Protein AF-A0A8J9X0W8-F1 (afdb_monomer_lite)

Organism: Phaeodactylum tricornutum (NCBI:txid2850)

pLDDT: mean 80.09, std 20.8, range [38.62, 98.56]

Secondary structure (DSSP, 8-state):
-PPPPGGGS------------------------SS----------PPPSS--------GGGS-HHHHHHHS--HHHHHHHHHHHHHHHHHHHTTPPPPTT-TT---TT-TTTSHHHHHHHHHHHHHHHHHHHHHHHHHHHTT---HHHHHHHHHHHHHHHHHHHHHHHHHHHHHHHHHHHHH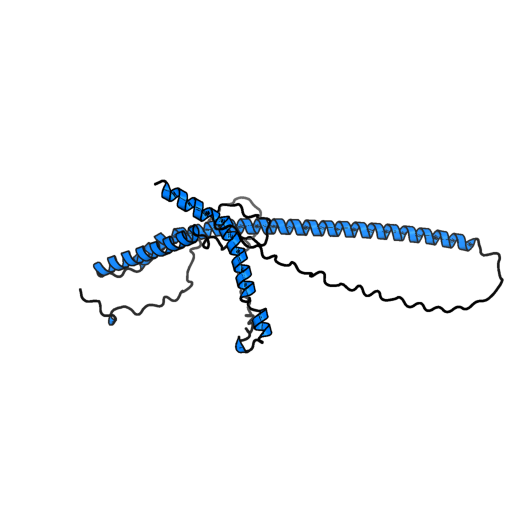HHHHHHHHHHHHHHHHHHHHHHHHHHHHHHHHHHHHHHHHHH--SS--------------------------------------THHHHHHHHHHHTT-

Foldseek 3Di:
DDDDPPVPDDDPPPPDPPVPPPPPPPDDPDDDDDDDDPPPPPPDDDDDPDDDDDDDDDPVRDDPVRVPVVDDDPVSVVVLVVQVVVLLVCVQVVHDDPPPDPSHDCPPCQCVHPVNVVVVVCLVVQLVVQLVVVVVVCVVVVHDDVVVSVVSSCVSCVVVVVVVVVVVVVVVVVVVVVVVVVVVVVVVVVVVVVVVVVVVVVVVVVVVVVVVVVVVVVVVVVVPPPDDDDDDDDDDDDDDDDPDDPPPPPPDPPPDPPPPPPPPPDDPPVVVVVVVVVVVD

Sequence (281 aa):
MPPRSLSLRSSPSVMGWSDDYSLSSASFDVNAKNNKVRLPLTKSVKFSECNETFEVTHLDDMTNKEVADTWYDAKEYSAIKAGYQYTIFLMEAGEKIPQDDPDNTTRGLEYRTQEGAWARYENKRDAYNAVLDEQDRQWKVDKDDEQRIRKIYLDHSTKCADAAVVRGVKDEREAIRLHAEERARLQAAVKRAAERRAKKLAEKKKLKKLLSESKSIADETKSVTSKKSKVSSETKMKSTVMPEKKEKKLKSALSSSSLGDRKMKGTTSLRKKLERAEAQQ

Structure (mmCIF, N/CA/C/O backbone):
data_AF-A0A8J9X0W8-F1
#
_entry.id   AF-A0A8J9X0W8-F1
#
loop_
_atom_site.group_PDB
_atom_site.id
_atom_site.type_symbol
_atom_site.label_atom_id
_atom_site.label_alt_id
_atom_site.label_comp_id
_atom_site.label_asym_id
_atom_site.label_entity_id
_atom_site.label_seq_id
_atom_site.pdbx_PDB_ins_code
_atom_site.Cartn_x
_atom_site.Cartn_y
_atom_site.Cartn_z
_atom_site.occupancy
_atom_site.B_iso_or_equiv
_atom_site.auth_seq_id
_atom_site.auth_comp_id
_atom_site.auth_asym_id
_atom_site.auth_atom_id
_atom_site.pdbx_PDB_model_num
ATOM 1 N N . MET A 1 1 ? 25.073 -2.836 -44.025 1.00 50.44 1 MET A N 1
ATOM 2 C CA . MET A 1 1 ? 26.209 -3.392 -43.257 1.00 50.44 1 MET A CA 1
ATOM 3 C C . MET A 1 1 ? 25.826 -4.784 -42.782 1.00 50.44 1 MET A C 1
ATOM 5 O O . MET A 1 1 ? 24.663 -4.949 -42.423 1.00 50.44 1 MET A O 1
ATOM 9 N N . PRO A 1 2 ? 26.726 -5.778 -42.830 1.00 56.53 2 PRO A N 1
ATOM 10 C CA . PRO A 1 2 ? 26.420 -7.119 -42.344 1.00 56.53 2 PRO A CA 1
ATOM 11 C C . PRO A 1 2 ? 26.183 -7.105 -40.821 1.00 56.53 2 PRO A C 1
ATOM 13 O O . PRO A 1 2 ? 26.840 -6.334 -40.117 1.00 56.53 2 PRO A O 1
ATOM 16 N N . PRO A 1 3 ? 25.247 -7.917 -40.300 1.00 61.88 3 PRO A N 1
ATOM 17 C CA . PRO A 1 3 ? 25.039 -8.052 -38.862 1.00 61.88 3 PRO A CA 1
ATOM 18 C C . PRO A 1 3 ? 26.317 -8.581 -38.200 1.00 61.88 3 PRO A C 1
ATOM 20 O O . PRO A 1 3 ? 26.935 -9.522 -38.700 1.00 61.88 3 PRO A O 1
ATOM 23 N N . ARG A 1 4 ? 26.722 -7.974 -37.075 1.00 60.59 4 ARG A N 1
ATOM 24 C CA . ARG A 1 4 ? 27.822 -8.490 -36.244 1.00 60.59 4 ARG A CA 1
ATOM 25 C C . ARG A 1 4 ? 27.538 -9.946 -35.883 1.00 60.59 4 ARG A C 1
ATOM 27 O O . ARG A 1 4 ? 26.419 -10.262 -35.477 1.00 60.59 4 ARG A O 1
ATOM 34 N N . SER A 1 5 ? 28.533 -10.821 -36.031 1.00 70.62 5 SER A N 1
ATOM 35 C CA . SER A 1 5 ? 28.365 -12.228 -35.681 1.00 70.62 5 SER A CA 1
ATOM 36 C C . SER A 1 5 ? 28.022 -12.344 -34.195 1.00 70.62 5 SER A C 1
ATOM 38 O O . SER A 1 5 ? 28.656 -11.726 -33.338 1.00 70.62 5 SER A O 1
ATOM 40 N N . LEU A 1 6 ? 27.003 -13.149 -33.881 1.00 61.25 6 LEU A N 1
ATOM 41 C CA . LEU A 1 6 ? 26.564 -13.397 -32.502 1.00 61.25 6 LEU A CA 1
ATOM 42 C C . LEU A 1 6 ? 27.682 -13.986 -31.624 1.00 61.25 6 LEU A C 1
ATOM 44 O O . LEU A 1 6 ? 27.602 -13.901 -30.407 1.00 61.25 6 LEU A O 1
ATOM 48 N N . SER A 1 7 ? 28.741 -14.524 -32.236 1.00 74.25 7 SER A N 1
ATOM 49 C CA . SER A 1 7 ? 29.928 -15.057 -31.564 1.00 74.25 7 SER A CA 1
ATOM 50 C C . SER A 1 7 ? 30.841 -14.000 -30.932 1.00 74.25 7 SER A C 1
ATOM 52 O O . SER A 1 7 ? 31.704 -14.366 -30.143 1.00 74.25 7 SER A O 1
ATOM 54 N N . LEU A 1 8 ? 30.692 -12.717 -31.289 1.00 62.03 8 LEU A N 1
ATOM 55 C CA . LEU A 1 8 ? 31.489 -11.612 -30.734 1.00 62.03 8 LEU A CA 1
ATOM 56 C C . LEU A 1 8 ? 30.734 -10.791 -29.684 1.00 62.03 8 LEU A C 1
ATOM 58 O O . LEU A 1 8 ? 31.314 -9.888 -29.086 1.00 62.03 8 LEU A O 1
ATOM 62 N N . ARG A 1 9 ? 29.450 -11.084 -29.447 1.00 58.97 9 ARG A N 1
ATOM 63 C CA . ARG A 1 9 ? 28.735 -10.490 -28.318 1.00 58.97 9 ARG A CA 1
ATOM 64 C C . ARG A 1 9 ? 29.215 -11.187 -27.051 1.00 58.97 9 ARG A C 1
ATOM 66 O O . ARG A 1 9 ? 29.139 -12.410 -26.958 1.00 58.97 9 ARG A O 1
ATOM 73 N N . SER A 1 10 ? 29.712 -10.406 -26.097 1.00 61.03 10 SER A N 1
ATOM 74 C CA . SER A 1 10 ? 29.926 -10.859 -24.726 1.00 61.03 10 SER A CA 1
ATOM 75 C C . SER A 1 10 ? 28.675 -11.604 -24.259 1.00 61.03 10 SER A C 1
ATOM 77 O O . SER A 1 10 ? 27.552 -11.143 -24.491 1.00 61.03 10 SER A O 1
ATOM 79 N N . SER A 1 11 ? 28.863 -12.791 -23.667 1.00 60.75 11 SER A N 1
ATOM 80 C CA . SER A 1 11 ? 27.764 -13.575 -23.098 1.00 60.75 11 SER A CA 1
ATOM 81 C C . SER A 1 11 ? 26.879 -12.645 -22.272 1.00 60.75 11 SER A C 1
ATOM 83 O O . SER A 1 11 ? 27.445 -11.833 -21.535 1.00 60.75 11 SER A O 1
ATOM 85 N N . PRO A 1 12 ? 25.537 -12.721 -22.389 1.00 49.94 12 PRO A N 1
ATOM 86 C CA . PRO A 1 12 ? 24.648 -11.892 -21.593 1.00 49.94 12 PRO A CA 1
ATOM 87 C C . PRO A 1 12 ? 25.009 -12.116 -20.131 1.00 49.94 12 PRO A C 1
ATOM 89 O O . PRO A 1 12 ? 24.736 -13.172 -19.561 1.00 49.94 12 PRO A O 1
ATOM 92 N N . SER A 1 13 ? 25.711 -11.136 -19.567 1.00 49.28 13 SER A N 1
ATOM 93 C CA . SER A 1 13 ? 26.043 -11.109 -18.161 1.00 49.28 13 SER A CA 1
ATOM 94 C C . SER A 1 13 ? 24.700 -10.982 -17.473 1.00 49.28 13 SER A C 1
ATOM 96 O O . SER A 1 13 ? 24.064 -9.926 -17.512 1.00 49.28 13 SER A O 1
ATOM 98 N N . VAL A 1 14 ? 24.208 -12.097 -16.935 1.00 45.53 14 VAL A N 1
ATOM 99 C CA . VAL A 1 14 ? 23.158 -12.070 -15.931 1.00 45.53 14 VAL A CA 1
ATOM 100 C C . VAL A 1 14 ? 23.806 -11.308 -14.794 1.00 45.53 14 VAL A C 1
ATOM 102 O O . VAL A 1 14 ? 24.559 -11.891 -14.018 1.00 45.53 14 VAL A O 1
ATOM 105 N N . MET A 1 15 ? 23.626 -9.984 -14.783 1.00 39.34 15 MET A N 1
ATOM 106 C CA . MET A 1 15 ? 24.039 -9.163 -13.664 1.00 39.34 15 MET A CA 1
ATOM 107 C C . MET A 1 15 ? 23.354 -9.780 -12.458 1.00 39.34 15 MET A C 1
ATOM 109 O O . MET A 1 15 ? 22.141 -9.648 -12.285 1.00 39.34 15 MET A O 1
ATOM 113 N N . GLY A 1 16 ? 24.130 -10.529 -11.675 1.00 38.62 16 GLY A N 1
ATOM 114 C CA . GLY A 1 16 ? 23.755 -10.862 -10.324 1.00 38.62 16 GLY A CA 1
ATOM 115 C C . GLY A 1 16 ? 23.406 -9.535 -9.685 1.00 38.62 16 GLY A C 1
ATOM 116 O O . GLY A 1 16 ? 24.198 -8.594 -9.734 1.00 38.62 16 GLY A O 1
ATOM 117 N N . TRP A 1 17 ? 22.182 -9.433 -9.187 1.00 42.59 17 TRP A N 1
ATOM 118 C CA . TRP A 1 17 ? 21.780 -8.344 -8.320 1.00 42.59 17 TRP A CA 1
ATOM 119 C C . TRP A 1 17 ? 22.599 -8.498 -7.037 1.00 42.59 17 TRP A C 1
ATOM 121 O O . TRP A 1 17 ? 22.144 -9.072 -6.057 1.00 42.59 17 TRP A O 1
ATOM 131 N N . SER A 1 18 ? 23.868 -8.103 -7.078 1.00 41.09 18 SER A N 1
ATOM 132 C CA . SER A 1 18 ? 24.662 -7.904 -5.883 1.00 41.09 18 SER A CA 1
ATOM 133 C C . SER A 1 18 ? 24.079 -6.673 -5.208 1.00 41.09 18 SER A C 1
ATOM 135 O O . SER A 1 18 ? 24.182 -5.567 -5.746 1.00 41.09 18 SER A O 1
ATOM 137 N N . ASP A 1 19 ? 23.447 -6.890 -4.056 1.00 40.59 19 ASP A N 1
ATOM 138 C CA . ASP A 1 19 ? 22.878 -5.901 -3.131 1.00 40.59 19 ASP A CA 1
ATOM 139 C C . ASP A 1 19 ? 23.939 -4.965 -2.512 1.00 40.59 19 ASP A C 1
ATOM 141 O O . ASP A 1 19 ? 23.806 -4.478 -1.391 1.00 40.59 19 ASP A O 1
ATOM 145 N N . ASP A 1 20 ? 24.984 -4.626 -3.261 1.00 39.81 20 ASP A N 1
ATOM 146 C CA . ASP A 1 20 ? 26.012 -3.669 -2.868 1.00 39.81 20 ASP A CA 1
ATOM 147 C C . ASP A 1 20 ? 25.563 -2.244 -3.229 1.00 39.81 20 ASP A C 1
ATOM 149 O O . ASP A 1 20 ? 26.318 -1.421 -3.752 1.00 39.81 20 ASP A O 1
ATOM 153 N N . TYR A 1 21 ? 24.307 -1.908 -2.919 1.00 45.28 21 TYR A N 1
ATOM 154 C CA . TYR A 1 21 ? 23.896 -0.516 -2.761 1.00 45.28 21 TYR A CA 1
ATOM 155 C C . TYR A 1 21 ? 24.479 -0.010 -1.437 1.00 45.28 21 TYR A C 1
ATOM 157 O O . TYR A 1 21 ? 23.785 0.180 -0.439 1.00 45.28 21 TYR A O 1
ATOM 165 N N . SER A 1 22 ? 25.794 0.224 -1.438 1.00 46.94 22 SER A N 1
ATOM 166 C CA . SER A 1 22 ? 26.478 1.018 -0.424 1.00 46.94 22 SER A CA 1
ATOM 167 C C . SER A 1 22 ? 25.961 2.454 -0.521 1.00 46.94 22 SER A C 1
ATOM 169 O O . SER A 1 22 ? 26.569 3.322 -1.150 1.00 46.94 22 SER A O 1
ATOM 171 N N . LEU A 1 23 ? 24.799 2.697 0.087 1.00 43.72 23 LEU A N 1
ATOM 172 C CA . LEU A 1 23 ? 24.289 4.020 0.409 1.00 43.72 23 LEU A CA 1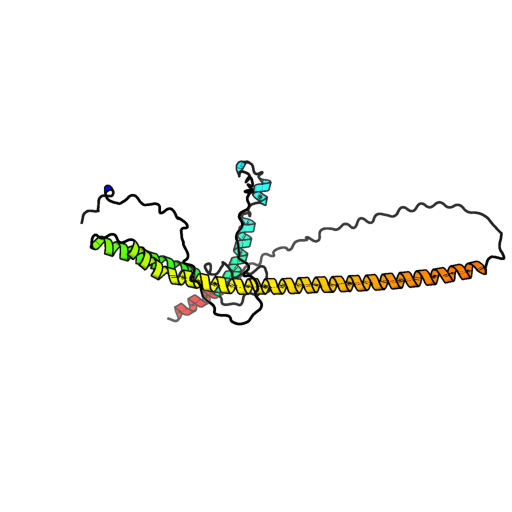
ATOM 173 C C . LEU A 1 23 ? 25.369 4.723 1.228 1.00 43.72 23 LEU A C 1
ATOM 175 O O . LEU A 1 23 ? 25.545 4.462 2.416 1.00 43.72 23 LEU A O 1
ATOM 179 N N . SER A 1 24 ? 26.117 5.595 0.554 1.00 41.94 24 SER A N 1
ATOM 180 C CA . SER A 1 24 ? 26.969 6.595 1.176 1.00 41.94 24 SER A CA 1
ATOM 181 C C . SER A 1 24 ? 26.106 7.361 2.175 1.00 41.94 24 SER A C 1
ATOM 183 O O . SER A 1 24 ? 25.287 8.206 1.814 1.00 41.94 24 SER A O 1
ATOM 185 N N . SER A 1 25 ? 26.231 6.973 3.441 1.00 44.44 25 SER A N 1
ATOM 186 C CA . SER A 1 25 ? 25.605 7.631 4.571 1.00 44.44 25 SER A CA 1
ATOM 187 C C . SER A 1 25 ? 26.239 9.010 4.693 1.00 44.44 25 SER A C 1
ATOM 189 O O . SER A 1 25 ? 27.244 9.176 5.382 1.00 44.44 25 SER A O 1
ATOM 191 N N . ALA A 1 26 ? 25.667 9.992 3.999 1.00 43.72 26 ALA A N 1
ATOM 192 C CA . ALA A 1 26 ? 25.966 11.396 4.212 1.00 43.72 26 ALA A CA 1
ATOM 193 C C . ALA A 1 26 ? 25.661 11.724 5.681 1.00 43.72 26 ALA A C 1
ATOM 195 O O . ALA A 1 26 ? 24.507 11.820 6.102 1.00 43.72 26 ALA A O 1
ATOM 196 N N . SER A 1 27 ? 26.720 11.825 6.478 1.00 40.38 27 SER A N 1
ATOM 197 C CA . SER A 1 27 ? 26.682 12.251 7.867 1.00 40.38 27 SER A CA 1
ATOM 198 C C . SER A 1 27 ? 26.248 13.714 7.916 1.00 40.38 27 SER A C 1
ATOM 200 O O . SER A 1 27 ? 27.036 14.622 7.657 1.00 40.38 27 SER A O 1
ATOM 202 N N . PHE A 1 28 ? 24.974 13.950 8.221 1.00 42.69 28 PHE A N 1
ATOM 203 C CA . PHE A 1 28 ? 24.489 15.276 8.581 1.00 42.69 28 PHE A CA 1
ATOM 204 C C . PHE A 1 28 ? 24.957 15.602 10.003 1.00 42.69 28 PHE A C 1
ATOM 206 O O . PHE A 1 28 ? 24.344 15.178 10.984 1.00 42.69 28 PHE A O 1
ATOM 213 N N . ASP A 1 29 ? 26.041 16.370 10.107 1.00 50.88 29 ASP A N 1
ATOM 214 C CA . ASP A 1 29 ? 26.478 16.989 11.357 1.00 50.88 29 ASP A CA 1
ATOM 215 C C . ASP A 1 29 ? 25.501 18.105 11.752 1.00 50.88 29 ASP A C 1
ATOM 217 O O . ASP A 1 29 ? 25.627 19.268 11.362 1.00 50.88 29 ASP A O 1
ATOM 221 N N . VAL A 1 30 ? 24.482 17.746 12.536 1.00 53.22 30 VAL A N 1
ATOM 222 C CA . VAL A 1 30 ? 23.566 18.716 13.140 1.00 53.22 30 VAL A CA 1
ATOM 223 C C . VAL A 1 30 ? 24.160 19.196 14.462 1.00 53.22 30 VAL A C 1
ATOM 225 O O . VAL A 1 30 ? 24.098 18.533 15.496 1.00 53.22 30 VAL A O 1
ATOM 228 N N . ASN A 1 31 ? 24.741 20.390 14.403 1.00 60.91 31 ASN A N 1
ATOM 229 C CA . ASN A 1 31 ? 25.293 21.146 15.519 1.00 60.91 31 ASN A CA 1
ATOM 230 C C . ASN A 1 31 ? 24.177 21.551 16.509 1.00 60.91 31 ASN A C 1
ATOM 232 O O . ASN A 1 31 ? 23.520 22.576 16.335 1.00 60.91 31 ASN A O 1
ATOM 236 N N . ALA A 1 32 ? 23.940 20.737 17.544 1.00 52.41 32 ALA A N 1
ATOM 237 C CA . ALA A 1 32 ? 22.944 20.994 18.586 1.00 52.41 32 ALA A CA 1
ATOM 238 C C . ALA A 1 32 ? 23.620 21.207 19.949 1.00 52.41 32 ALA A C 1
ATOM 240 O O . ALA A 1 32 ? 23.880 20.270 20.704 1.00 52.41 32 ALA A O 1
ATOM 241 N N . LYS A 1 33 ? 23.889 22.474 20.280 1.00 62.69 33 LYS A N 1
ATOM 242 C CA . LYS A 1 33 ? 24.261 22.889 21.637 1.00 62.69 33 LYS A CA 1
ATOM 243 C C . LYS A 1 33 ? 22.998 22.926 22.506 1.00 62.69 33 LYS A C 1
ATOM 245 O O . LYS A 1 33 ? 22.001 23.527 22.122 1.00 62.69 33 LYS A O 1
ATOM 250 N N . ASN A 1 34 ? 23.091 22.318 23.688 1.00 67.06 34 ASN A N 1
ATOM 251 C CA . ASN A 1 34 ? 22.111 22.298 24.783 1.00 67.06 34 ASN A CA 1
ATOM 252 C C . ASN A 1 34 ? 20.877 21.400 24.602 1.00 67.06 34 ASN A C 1
ATOM 254 O O . ASN A 1 34 ? 19.769 21.881 24.381 1.00 67.06 34 ASN A O 1
ATOM 258 N N . ASN A 1 35 ? 21.025 20.095 24.852 1.00 52.16 35 ASN A N 1
ATOM 259 C CA . ASN A 1 35 ? 19.947 19.320 25.471 1.00 52.16 35 ASN A CA 1
ATOM 260 C C . ASN A 1 35 ? 20.460 18.011 26.080 1.00 52.16 35 ASN A C 1
ATOM 262 O O . ASN A 1 35 ? 21.389 17.406 25.556 1.00 52.16 35 ASN A O 1
ATOM 266 N N . LYS A 1 36 ? 19.852 17.600 27.204 1.00 52.66 36 LYS A N 1
ATOM 267 C CA . LYS A 1 36 ? 20.124 16.356 27.951 1.00 52.66 36 LYS A CA 1
ATOM 268 C C . LYS A 1 36 ? 20.561 15.218 27.025 1.00 52.66 36 LYS A C 1
ATOM 270 O O . LYS A 1 36 ? 19.787 14.830 26.153 1.00 52.66 36 LYS A O 1
ATOM 275 N N . VAL A 1 37 ? 21.760 14.684 27.267 1.00 49.34 37 VAL A N 1
ATOM 276 C CA . VAL A 1 37 ? 22.373 13.565 26.538 1.00 49.34 37 VAL A CA 1
ATOM 277 C C . VAL A 1 37 ? 21.442 12.352 26.595 1.00 49.34 37 VAL A C 1
ATOM 279 O O . VAL A 1 37 ? 21.504 11.527 27.503 1.00 49.34 37 VAL A O 1
ATOM 282 N N . ARG A 1 38 ? 20.522 12.255 25.636 1.00 59.78 38 ARG A N 1
ATOM 283 C CA . ARG A 1 38 ? 19.911 10.984 25.277 1.00 59.78 38 ARG A CA 1
ATOM 284 C C . ARG A 1 38 ? 20.988 10.273 24.485 1.00 59.78 38 ARG A C 1
ATOM 286 O O . ARG A 1 38 ? 21.309 10.716 23.385 1.00 59.78 38 ARG A O 1
ATOM 293 N N . LEU A 1 39 ? 21.584 9.240 25.078 1.00 63.78 39 LEU A N 1
ATOM 294 C CA . LEU A 1 39 ? 22.482 8.355 24.346 1.00 63.78 39 LEU A CA 1
ATOM 295 C C . LEU A 1 39 ? 21.774 7.980 23.036 1.00 63.78 39 LEU A C 1
ATOM 297 O O . LEU A 1 39 ? 20.597 7.599 23.096 1.00 63.78 39 LEU A O 1
ATOM 301 N N . PRO A 1 40 ? 22.416 8.170 21.872 1.00 68.12 40 PRO A N 1
ATOM 302 C CA . PRO A 1 40 ? 21.808 7.811 20.604 1.00 68.12 40 PRO A CA 1
ATOM 303 C C . PRO A 1 40 ? 21.413 6.341 20.706 1.00 68.12 40 PRO A C 1
ATOM 305 O O . PRO A 1 40 ? 22.270 5.487 20.924 1.00 68.12 40 PRO A O 1
ATOM 308 N N . LEU A 1 41 ? 20.110 6.047 20.621 1.00 64.50 41 LEU A N 1
ATOM 309 C CA . LEU A 1 41 ? 19.669 4.669 20.461 1.00 64.50 41 LEU A CA 1
ATOM 310 C C . LEU A 1 41 ? 20.204 4.230 19.104 1.00 64.50 41 LEU A C 1
ATOM 312 O O . LEU A 1 41 ? 19.628 4.556 18.064 1.00 64.50 41 LEU A O 1
ATOM 316 N N . THR A 1 42 ? 21.345 3.549 19.115 1.00 71.25 42 THR A N 1
ATOM 317 C CA . THR A 1 42 ? 21.861 2.869 17.942 1.00 71.25 42 THR A CA 1
ATOM 318 C C . THR A 1 42 ? 20.803 1.844 17.565 1.00 71.25 42 THR A C 1
ATOM 320 O O . THR A 1 42 ? 20.513 0.904 18.305 1.00 71.25 42 THR A O 1
ATOM 323 N N . LYS A 1 43 ? 20.131 2.072 16.435 1.00 75.88 43 LYS A N 1
ATOM 324 C CA . LYS A 1 43 ? 19.224 1.086 15.851 1.00 75.88 43 LYS A CA 1
ATOM 325 C C . LYS A 1 43 ? 20.101 -0.062 15.346 1.00 75.88 43 LYS A C 1
ATOM 327 O O . LYS A 1 43 ? 20.495 -0.065 14.188 1.00 75.88 43 LYS A O 1
ATOM 332 N N . SER A 1 44 ? 20.489 -0.983 16.228 1.00 80.25 44 SER A N 1
ATOM 333 C CA . SER A 1 44 ? 21.202 -2.197 15.833 1.00 80.25 44 SER A CA 1
ATOM 334 C C . SER A 1 44 ? 20.181 -3.251 15.430 1.00 80.25 44 SER A C 1
ATOM 336 O O . SER A 1 44 ? 19.386 -3.687 16.266 1.00 80.25 44 SER A O 1
ATOM 338 N N . VAL A 1 45 ? 20.212 -3.674 14.172 1.00 80.94 45 VAL A N 1
ATOM 339 C CA . VAL A 1 45 ? 19.526 -4.895 13.751 1.00 80.94 45 VAL A CA 1
ATOM 340 C C . VAL A 1 45 ? 20.333 -6.055 14.322 1.00 80.94 45 VAL A C 1
ATOM 342 O O . VAL A 1 45 ? 21.496 -6.235 13.971 1.00 80.94 45 VAL A O 1
ATOM 345 N N . LYS A 1 46 ? 19.748 -6.794 15.264 1.00 85.69 46 LYS A N 1
ATOM 346 C CA . LYS A 1 46 ? 20.311 -8.060 15.731 1.00 85.69 46 LYS A CA 1
ATOM 347 C C . LYS A 1 46 ? 19.614 -9.168 14.967 1.00 85.69 46 LYS A C 1
ATOM 349 O O . LYS A 1 46 ? 18.396 -9.300 15.066 1.00 85.69 46 LYS A O 1
ATOM 354 N N . PHE A 1 47 ? 20.380 -9.927 14.201 1.00 84.94 47 PHE A N 1
ATOM 355 C CA . PHE A 1 47 ? 19.886 -11.173 13.639 1.00 84.94 47 PHE A CA 1
ATOM 356 C C . PHE A 1 47 ? 19.726 -12.183 14.776 1.00 84.94 47 PHE A C 1
ATOM 358 O O . PHE A 1 47 ? 20.529 -12.196 15.713 1.00 84.94 47 PHE A O 1
ATOM 365 N N . SER A 1 48 ? 18.657 -12.975 14.726 1.00 85.94 48 SER A N 1
ATOM 366 C CA . SER A 1 48 ? 18.504 -14.111 15.631 1.00 85.94 48 SER A CA 1
ATOM 367 C C . SER A 1 48 ? 19.663 -15.079 15.396 1.00 85.94 48 SER A C 1
ATOM 369 O O . SER A 1 48 ? 19.997 -15.366 14.250 1.00 85.94 48 SER A O 1
ATOM 371 N N . GLU A 1 49 ? 20.284 -15.569 16.468 1.00 91.44 49 GLU A N 1
ATOM 372 C CA . GLU A 1 49 ? 21.369 -16.559 16.390 1.00 91.44 49 GLU A CA 1
ATOM 373 C C . GLU A 1 49 ? 20.856 -17.919 15.881 1.00 91.44 49 GLU A C 1
ATOM 375 O O . GLU A 1 49 ? 21.599 -18.689 15.277 1.00 91.44 49 GLU A O 1
ATOM 380 N N . CYS A 1 50 ? 19.554 -18.171 16.051 1.00 86.44 50 CYS A N 1
ATOM 381 C CA . CYS A 1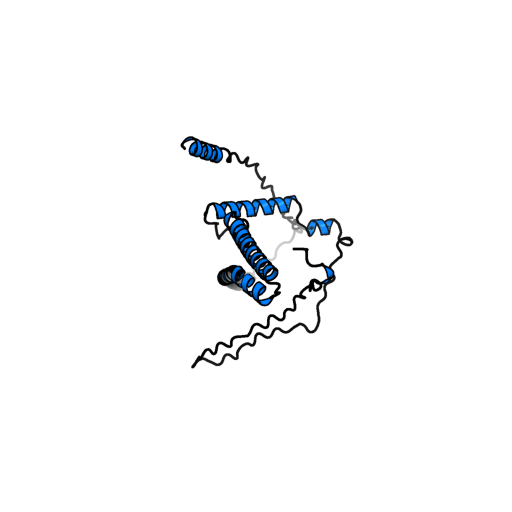 50 ? 18.858 -19.333 15.519 1.00 86.44 50 CYS A CA 1
ATOM 382 C C . CYS A 1 50 ? 17.900 -18.902 14.403 1.00 86.44 50 CYS A C 1
ATOM 384 O O . CYS A 1 50 ? 17.004 -18.081 14.631 1.00 86.44 50 CYS A O 1
ATOM 386 N N . ASN A 1 51 ? 18.056 -19.491 13.218 1.00 86.62 51 ASN A N 1
ATOM 387 C CA . ASN A 1 51 ? 17.069 -19.379 12.149 1.00 86.62 51 ASN A CA 1
ATOM 388 C C . ASN A 1 51 ? 15.861 -20.252 12.504 1.00 86.62 51 ASN A C 1
ATOM 390 O O . ASN A 1 51 ? 15.959 -21.480 12.496 1.00 86.62 51 ASN A O 1
ATOM 394 N N . GLU A 1 52 ? 14.725 -19.627 12.809 1.00 91.56 52 GLU A N 1
ATOM 395 C CA . GLU A 1 52 ? 13.446 -20.335 12.823 1.00 91.56 52 GLU A CA 1
ATOM 396 C C . GLU A 1 52 ? 13.125 -20.735 11.382 1.00 91.56 52 GLU A C 1
ATOM 398 O O . GLU A 1 52 ? 12.935 -19.889 10.507 1.00 91.56 52 GLU A O 1
ATOM 403 N N . THR A 1 53 ? 13.135 -22.038 11.121 1.00 92.19 53 THR A N 1
ATOM 404 C CA . THR A 1 53 ? 12.694 -22.594 9.844 1.00 92.19 53 THR A CA 1
ATOM 405 C C . THR A 1 53 ? 11.284 -23.124 10.035 1.00 92.19 53 THR A C 1
ATOM 407 O O . THR A 1 53 ? 10.992 -23.810 11.014 1.00 92.19 53 THR A O 1
ATOM 410 N N . PHE A 1 54 ? 10.397 -22.762 9.116 1.00 91.88 54 PHE A N 1
ATOM 411 C CA . PHE A 1 54 ? 9.037 -23.276 9.073 1.00 91.88 54 PHE A CA 1
ATOM 412 C C . PHE A 1 54 ? 8.942 -24.183 7.858 1.00 91.88 54 PHE A C 1
ATOM 414 O O . PHE A 1 54 ? 9.287 -23.774 6.748 1.00 91.88 54 PHE A O 1
ATOM 421 N N . GLU A 1 55 ? 8.505 -25.418 8.073 1.00 93.50 55 GLU A N 1
ATOM 422 C CA . GLU A 1 55 ? 8.201 -26.314 6.970 1.00 93.50 55 GLU A CA 1
ATOM 423 C C . GLU A 1 55 ? 6.933 -25.808 6.281 1.00 93.50 55 GLU A C 1
ATOM 425 O O . GLU A 1 55 ? 5.875 -25.678 6.900 1.00 93.50 55 GLU A O 1
ATOM 430 N N . VAL A 1 56 ? 7.061 -25.447 5.007 1.00 92.88 56 VAL A N 1
ATOM 431 C CA . VAL A 1 56 ? 5.921 -25.064 4.177 1.00 92.88 56 VAL A CA 1
ATOM 432 C C . VAL A 1 56 ? 5.361 -26.348 3.586 1.00 92.88 56 VAL A C 1
ATOM 434 O O . VAL A 1 56 ? 6.047 -27.008 2.808 1.00 92.88 56 VAL A O 1
ATOM 437 N N . THR A 1 57 ? 4.133 -26.704 3.967 1.00 94.06 57 THR A N 1
ATOM 438 C CA . THR A 1 57 ? 3.435 -27.880 3.432 1.00 94.06 57 THR A CA 1
ATOM 439 C C . THR A 1 57 ? 3.414 -27.823 1.905 1.00 94.06 57 THR A C 1
ATOM 441 O O . THR A 1 57 ? 3.045 -26.799 1.323 1.00 94.06 57 THR A O 1
ATOM 444 N N . HIS A 1 58 ? 3.833 -28.909 1.254 1.00 96.19 58 HIS A N 1
ATOM 445 C CA . HIS A 1 58 ? 3.796 -29.002 -0.200 1.00 96.19 58 HIS A CA 1
ATOM 446 C C . HIS A 1 58 ? 2.342 -28.977 -0.692 1.00 96.19 58 HIS A C 1
ATOM 448 O O . HIS A 1 58 ? 1.443 -29.471 -0.014 1.00 96.19 58 HIS A O 1
ATOM 454 N N . LEU A 1 59 ? 2.097 -28.423 -1.883 1.00 92.56 59 LEU A N 1
ATOM 455 C CA . LEU A 1 59 ? 0.736 -28.269 -2.412 1.00 92.56 59 LEU A CA 1
ATOM 456 C C . LEU A 1 59 ? 0.008 -29.619 -2.557 1.00 92.56 59 LEU A C 1
ATOM 458 O O . LEU A 1 59 ? -1.190 -29.692 -2.303 1.00 92.56 59 LEU A O 1
ATOM 462 N N . ASP A 1 60 ? 0.742 -30.675 -2.914 1.00 95.94 60 ASP A N 1
ATOM 463 C CA . ASP A 1 60 ? 0.203 -32.036 -3.073 1.00 95.94 60 ASP A CA 1
ATOM 464 C C . ASP A 1 60 ? -0.167 -32.709 -1.737 1.00 95.94 60 ASP A C 1
ATOM 466 O O . ASP A 1 60 ? -0.973 -33.638 -1.725 1.00 95.94 60 ASP A O 1
ATOM 470 N N . ASP A 1 61 ? 0.392 -32.229 -0.621 1.00 97.00 61 ASP A N 1
ATOM 471 C CA . ASP A 1 61 ? 0.113 -32.747 0.724 1.00 97.00 61 ASP A CA 1
ATOM 472 C C . ASP A 1 61 ? -1.066 -32.018 1.391 1.00 97.00 61 ASP A C 1
ATOM 474 O O . ASP A 1 61 ? -1.586 -32.471 2.413 1.00 97.00 61 ASP A O 1
ATOM 478 N N . MET A 1 62 ? -1.510 -30.891 0.822 1.00 97.00 62 MET A N 1
ATOM 479 C CA . MET A 1 62 ? -2.669 -30.155 1.318 1.00 97.00 62 MET A CA 1
ATOM 480 C C . MET A 1 62 ? -3.960 -30.878 0.940 1.00 97.00 62 MET A C 1
ATOM 482 O O . MET A 1 62 ? -4.206 -31.229 -0.215 1.00 97.00 62 MET A O 1
ATOM 486 N N . THR A 1 63 ? -4.858 -31.042 1.907 1.00 97.19 63 THR A N 1
ATOM 487 C CA . THR A 1 63 ? -6.193 -31.558 1.608 1.00 97.19 63 THR A CA 1
ATOM 488 C C . THR A 1 63 ? -6.973 -30.554 0.756 1.00 97.19 63 THR A C 1
ATOM 490 O O . THR A 1 63 ? -6.833 -29.341 0.905 1.00 97.19 63 THR A O 1
ATOM 493 N N . ASN A 1 64 ? -7.890 -31.033 -0.093 1.00 95.00 64 ASN A N 1
ATOM 494 C CA . ASN A 1 64 ? -8.745 -30.154 -0.909 1.00 95.00 64 ASN A CA 1
ATOM 495 C C . ASN A 1 64 ? -9.505 -29.104 -0.079 1.00 95.00 64 ASN A C 1
ATOM 497 O O . ASN A 1 64 ? -9.804 -28.022 -0.578 1.00 95.00 64 ASN A O 1
ATOM 501 N N . LYS A 1 65 ? -9.823 -29.424 1.183 1.00 95.31 65 LYS A N 1
ATOM 502 C CA . LYS A 1 65 ? -10.446 -28.482 2.113 1.00 95.31 65 LYS A CA 1
ATOM 503 C C . LYS A 1 65 ? -9.475 -27.370 2.509 1.00 95.31 65 LYS A C 1
ATOM 505 O O . LYS A 1 65 ? -9.852 -26.211 2.445 1.00 95.31 65 LYS A O 1
ATOM 510 N N . GLU A 1 66 ? -8.240 -27.706 2.869 1.00 95.81 66 GLU A N 1
ATOM 511 C CA . GLU A 1 66 ? -7.213 -26.709 3.193 1.00 95.81 66 GLU A CA 1
ATOM 512 C C . GLU A 1 66 ? -6.884 -25.838 1.986 1.00 95.81 66 GLU A C 1
ATOM 514 O O . GLU A 1 66 ? -6.766 -24.629 2.138 1.00 95.81 66 GLU A O 1
ATOM 519 N N . VAL A 1 67 ? -6.800 -26.411 0.782 1.00 94.12 67 VAL A N 1
ATOM 520 C CA . VAL A 1 67 ? -6.610 -25.631 -0.450 1.00 94.12 67 VAL A CA 1
ATOM 521 C C . VAL A 1 67 ? -7.767 -24.648 -0.650 1.00 94.12 67 VAL A C 1
ATOM 523 O O . VAL A 1 67 ? -7.521 -23.470 -0.904 1.00 94.12 67 VAL A O 1
ATOM 526 N N . ALA A 1 68 ? -9.015 -25.101 -0.491 1.00 93.81 68 ALA A N 1
ATOM 527 C CA . ALA A 1 68 ? -10.192 -24.241 -0.612 1.00 93.81 68 ALA A CA 1
ATOM 528 C C . ALA A 1 68 ? -10.268 -23.160 0.481 1.00 93.81 68 ALA A C 1
ATOM 530 O O . ALA A 1 68 ? -10.714 -22.056 0.200 1.00 93.81 68 ALA A O 1
ATOM 531 N N . ASP A 1 69 ? -9.815 -23.459 1.700 1.00 94.19 69 ASP A N 1
ATOM 532 C CA . ASP A 1 69 ? -9.789 -22.509 2.819 1.00 94.19 69 ASP A CA 1
ATOM 533 C C . ASP A 1 69 ? -8.576 -21.546 2.744 1.00 94.19 69 ASP A C 1
ATOM 535 O O . ASP A 1 69 ? -8.586 -20.489 3.376 1.00 94.19 69 ASP A O 1
ATOM 539 N N . THR A 1 70 ? -7.524 -21.892 1.988 1.00 94.12 70 THR A N 1
ATOM 540 C CA . THR A 1 70 ? -6.285 -21.094 1.855 1.00 94.12 70 THR A CA 1
ATOM 541 C C . THR A 1 70 ? -6.369 -20.069 0.727 1.00 94.12 70 THR A C 1
ATOM 543 O O . THR A 1 70 ? -5.816 -18.973 0.842 1.00 94.12 70 THR A O 1
ATOM 546 N N . TRP A 1 71 ? -7.029 -20.419 -0.377 1.00 93.12 71 TRP A N 1
ATOM 547 C CA . TRP A 1 71 ? -7.074 -19.598 -1.585 1.00 93.12 71 TRP A CA 1
ATOM 548 C C . TRP A 1 71 ? -8.474 -19.056 -1.831 1.00 93.12 71 TRP A C 1
ATOM 550 O O . TRP A 1 71 ? -9.456 -19.776 -1.697 1.00 93.12 71 TRP A O 1
ATOM 560 N N . TYR A 1 72 ? -8.553 -17.802 -2.279 1.00 95.75 72 TYR A N 1
ATOM 561 C CA . TYR A 1 72 ? -9.827 -17.213 -2.677 1.00 95.75 72 TYR A CA 1
ATOM 562 C C . TYR A 1 72 ? -10.457 -17.993 -3.825 1.00 95.75 72 TYR A C 1
ATOM 564 O O . TYR A 1 72 ? -9.810 -18.244 -4.850 1.00 95.75 72 TYR A O 1
ATOM 572 N N . ASP A 1 73 ? -11.741 -18.305 -3.691 1.00 95.50 73 ASP A N 1
ATOM 573 C CA . ASP A 1 73 ? -12.482 -18.912 -4.782 1.00 95.50 73 ASP A CA 1
ATOM 574 C C . ASP A 1 73 ? -12.743 -17.888 -5.910 1.00 95.50 73 ASP A C 1
ATOM 576 O O . ASP A 1 73 ? -12.543 -16.670 -5.794 1.00 95.50 73 ASP A O 1
ATOM 580 N N . ALA A 1 74 ? -13.206 -18.377 -7.061 1.00 95.62 74 ALA A N 1
ATOM 581 C CA . ALA A 1 74 ? -13.491 -17.505 -8.198 1.00 95.62 74 ALA A CA 1
ATOM 582 C C . ALA A 1 74 ? -14.589 -16.459 -7.899 1.00 95.62 74 ALA A C 1
ATOM 584 O O . ALA A 1 74 ? -14.600 -15.385 -8.514 1.00 95.62 74 ALA A O 1
ATOM 585 N N . LYS A 1 75 ? -15.520 -16.750 -6.979 1.00 97.19 75 LYS A N 1
ATOM 586 C CA . LYS A 1 75 ? -16.633 -15.865 -6.607 1.00 97.19 75 LYS A CA 1
ATOM 587 C C . LYS A 1 75 ? -16.161 -14.756 -5.671 1.00 97.19 75 LYS A C 1
ATOM 589 O O . LYS A 1 75 ? -16.468 -13.596 -5.926 1.00 97.19 75 LYS A O 1
ATOM 594 N N . GLU A 1 76 ? -15.385 -15.090 -4.651 1.00 96.62 76 GLU A N 1
ATOM 595 C CA . GLU A 1 76 ? -14.714 -14.177 -3.732 1.00 96.62 76 GLU A CA 1
ATOM 596 C C . GLU A 1 76 ? -13.800 -13.239 -4.503 1.00 96.62 76 GLU A C 1
ATOM 598 O O . GLU A 1 76 ? -13.907 -12.021 -4.371 1.00 96.62 76 GLU A O 1
ATOM 603 N N . TYR A 1 77 ? -12.977 -13.781 -5.403 1.00 95.75 77 TYR A N 1
ATOM 604 C CA . TYR A 1 77 ? -12.115 -12.958 -6.238 1.00 95.75 77 TYR A CA 1
ATOM 605 C C . TYR A 1 77 ? -12.924 -12.000 -7.123 1.00 95.75 77 TYR A C 1
ATOM 607 O O . TYR A 1 77 ? -12.571 -10.830 -7.263 1.00 95.75 77 TYR A O 1
ATOM 615 N N . SER A 1 78 ? -14.051 -12.455 -7.680 1.00 96.81 78 SER A N 1
ATOM 616 C CA . SER A 1 78 ? -14.964 -11.591 -8.442 1.00 96.81 78 SER A CA 1
ATOM 617 C C . SER A 1 78 ? -15.609 -10.505 -7.573 1.00 96.81 78 SER A C 1
ATOM 619 O O . SER A 1 78 ? -15.745 -9.370 -8.028 1.00 96.81 78 SER A O 1
ATOM 621 N N . ALA A 1 79 ? -15.960 -10.813 -6.323 1.00 96.00 79 ALA A N 1
ATOM 622 C CA . ALA A 1 79 ? -16.501 -9.845 -5.373 1.00 96.00 79 ALA A CA 1
ATOM 623 C C . ALA A 1 79 ? -15.456 -8.788 -4.979 1.00 96.00 79 ALA A C 1
ATOM 625 O O . ALA A 1 79 ? -15.753 -7.595 -5.021 1.00 96.00 79 ALA A O 1
ATOM 626 N N . ILE A 1 80 ? -14.215 -9.204 -4.700 1.00 93.81 80 ILE A N 1
ATOM 627 C CA . ILE A 1 80 ? -13.082 -8.301 -4.438 1.00 93.81 80 ILE A CA 1
ATOM 628 C C . ILE A 1 80 ? -12.866 -7.371 -5.637 1.00 93.81 80 ILE A C 1
ATOM 630 O O . ILE A 1 80 ? -12.718 -6.159 -5.470 1.00 93.81 80 ILE A O 1
ATOM 634 N N . LYS A 1 81 ? -12.908 -7.923 -6.860 1.00 95.62 81 LYS A N 1
ATOM 635 C CA . LYS A 1 81 ? -12.814 -7.138 -8.096 1.00 95.62 81 LYS A CA 1
ATOM 636 C C . LYS A 1 81 ? -13.909 -6.095 -8.226 1.00 95.62 81 LYS A C 1
ATOM 638 O O . LYS A 1 81 ? -13.605 -4.943 -8.525 1.00 95.62 81 LYS A O 1
ATOM 643 N N . ALA A 1 82 ? -15.157 -6.489 -8.003 1.00 95.06 82 ALA A N 1
ATOM 644 C CA . ALA A 1 82 ? -16.287 -5.572 -8.058 1.00 95.06 82 ALA A CA 1
ATOM 645 C C . ALA A 1 82 ? -16.156 -4.448 -7.014 1.00 95.06 82 ALA A C 1
ATOM 647 O O . ALA A 1 82 ? -16.443 -3.293 -7.328 1.00 95.06 82 ALA A O 1
ATOM 648 N N . GLY A 1 83 ? -15.662 -4.774 -5.814 1.00 93.06 83 GLY A N 1
ATOM 649 C CA . GLY A 1 83 ? -15.409 -3.813 -4.741 1.00 93.06 83 GLY A CA 1
ATOM 650 C C . GLY A 1 83 ? -14.424 -2.722 -5.156 1.00 93.06 83 GLY A C 1
ATOM 651 O O . GLY A 1 83 ? -14.788 -1.550 -5.199 1.00 93.06 83 GLY A O 1
ATOM 652 N N . TYR A 1 84 ? -13.202 -3.091 -5.556 1.00 95.31 84 TYR A N 1
ATOM 653 C CA . TYR A 1 84 ? -12.209 -2.075 -5.920 1.00 95.31 84 TYR A CA 1
ATOM 654 C C . TYR A 1 84 ? -12.546 -1.351 -7.234 1.00 95.31 84 TYR A C 1
ATOM 656 O O . TYR A 1 84 ? -12.110 -0.219 -7.439 1.00 95.31 84 TYR A O 1
ATOM 664 N N . GLN A 1 85 ? -13.303 -1.977 -8.148 1.00 96.62 85 GLN A N 1
ATOM 665 C CA . GLN A 1 85 ? -13.765 -1.315 -9.373 1.00 96.62 85 GLN A CA 1
ATOM 666 C C . GLN A 1 85 ? -14.633 -0.105 -9.047 1.00 96.62 85 GLN A C 1
ATOM 668 O O . GLN A 1 85 ? -14.437 0.952 -9.640 1.00 96.62 85 GLN A O 1
ATOM 673 N N . TYR A 1 86 ? -15.540 -0.231 -8.078 1.00 95.44 86 TYR A N 1
ATOM 674 C CA . TYR A 1 86 ? -16.340 0.893 -7.602 1.00 95.44 86 TYR A CA 1
ATOM 675 C C . TYR A 1 86 ? -15.462 2.046 -7.096 1.00 95.44 86 TYR A C 1
ATOM 677 O O . TYR A 1 86 ? -15.669 3.195 -7.488 1.00 95.44 86 TYR A O 1
ATOM 685 N N . THR A 1 87 ? -14.431 1.740 -6.305 1.00 96.12 87 THR A N 1
ATOM 686 C CA . THR A 1 87 ? -13.468 2.739 -5.826 1.00 96.12 87 THR A CA 1
ATOM 687 C C . THR A 1 87 ? -12.726 3.418 -6.982 1.00 96.12 87 THR A C 1
ATOM 689 O O . THR A 1 87 ? -12.605 4.640 -6.985 1.00 96.12 87 THR A O 1
ATOM 692 N N . ILE A 1 88 ? -12.287 2.664 -7.999 1.00 97.12 88 ILE A N 1
ATOM 693 C CA . ILE A 1 88 ? -11.649 3.225 -9.205 1.00 97.12 88 ILE A CA 1
ATOM 694 C C . ILE A 1 88 ? -12.596 4.194 -9.918 1.00 97.12 88 ILE A C 1
ATOM 696 O O . ILE A 1 88 ? -12.180 5.302 -10.245 1.00 97.12 88 ILE A O 1
ATOM 700 N N . PHE A 1 89 ? -13.865 3.821 -10.108 1.00 97.25 89 PHE A N 1
ATOM 701 C CA . PHE A 1 89 ? -14.845 4.701 -10.750 1.00 97.25 89 PHE A CA 1
ATOM 702 C C . PHE A 1 89 ? -15.035 6.017 -9.982 1.00 97.25 89 PHE A C 1
ATOM 704 O O . PHE A 1 89 ? -15.135 7.072 -10.604 1.00 97.25 89 PHE A O 1
ATOM 711 N N . LEU A 1 90 ? -15.042 5.982 -8.644 1.00 96.56 90 LEU A N 1
ATOM 712 C CA . LEU A 1 90 ? -15.093 7.199 -7.824 1.00 96.56 90 LEU A CA 1
ATOM 713 C C . LEU A 1 90 ? -13.832 8.058 -7.988 1.00 96.56 90 LEU A C 1
ATOM 715 O O . LEU A 1 90 ? -13.942 9.277 -8.117 1.00 96.56 90 LEU A O 1
ATOM 719 N N . MET A 1 91 ? -12.648 7.434 -8.030 1.00 96.88 91 MET A N 1
ATOM 720 C CA . MET A 1 91 ? -11.382 8.139 -8.265 1.00 96.88 91 MET A CA 1
ATOM 721 C C . MET A 1 91 ? -11.367 8.830 -9.632 1.00 96.88 91 MET A C 1
ATOM 723 O O . MET A 1 91 ? -10.977 9.990 -9.720 1.00 96.88 91 MET A O 1
ATOM 727 N N . GLU A 1 92 ? -11.810 8.140 -10.685 1.00 97.56 92 GLU A N 1
ATOM 728 C CA . GLU A 1 92 ? -11.869 8.682 -12.050 1.00 97.56 92 GLU A CA 1
ATOM 729 C C . GLU A 1 92 ? -12.912 9.794 -12.200 1.00 97.56 92 GLU A C 1
ATOM 731 O O . GLU A 1 92 ? -12.703 10.737 -12.958 1.00 97.56 92 GLU A O 1
ATOM 736 N N . ALA A 1 93 ? -14.011 9.723 -11.446 1.00 97.31 93 ALA A N 1
ATOM 737 C CA . ALA A 1 93 ? -15.005 10.789 -11.385 1.00 97.31 93 ALA A CA 1
ATOM 738 C C . ALA A 1 93 ? -14.531 12.022 -10.586 1.00 97.31 93 ALA A C 1
ATOM 740 O O . ALA A 1 93 ? -15.202 13.052 -10.606 1.00 97.31 93 ALA A O 1
ATOM 741 N N . GLY A 1 94 ? -13.398 11.933 -9.877 1.00 95.94 94 GLY A N 1
ATOM 742 C CA . GLY A 1 94 ? -12.920 12.986 -8.976 1.00 95.94 94 GLY A CA 1
ATOM 743 C C . GLY A 1 94 ? -13.762 13.130 -7.703 1.00 95.94 94 GLY A C 1
ATOM 744 O O . GLY A 1 94 ? -13.664 14.142 -7.005 1.00 95.94 94 GLY A O 1
ATOM 745 N N . GLU A 1 95 ? -14.589 12.131 -7.394 1.00 96.44 95 GLU A N 1
ATOM 746 C CA . GLU A 1 95 ? -15.445 12.130 -6.214 1.00 96.44 95 GLU A CA 1
ATOM 747 C C . GLU A 1 95 ? -14.631 11.814 -4.955 1.00 96.44 95 GLU A C 1
ATOM 749 O O . GLU A 1 95 ? -13.693 11.010 -4.957 1.00 96.44 95 GLU A O 1
ATOM 754 N N . LYS A 1 96 ? -14.993 12.449 -3.836 1.00 92.88 96 LYS A N 1
ATOM 755 C CA . LYS A 1 96 ? -14.329 12.183 -2.555 1.00 92.88 96 LYS A CA 1
ATOM 756 C C . LYS A 1 96 ? -14.759 10.817 -2.035 1.00 92.88 96 LYS A C 1
ATOM 758 O O . LYS A 1 96 ? -15.922 10.618 -1.695 1.00 92.88 96 LYS A O 1
ATOM 763 N N . ILE A 1 97 ? -13.803 9.904 -1.912 1.00 92.69 97 ILE A N 1
ATOM 764 C CA . ILE A 1 97 ? -14.040 8.606 -1.281 1.00 92.69 97 ILE A CA 1
ATOM 765 C C . ILE A 1 97 ? -14.230 8.819 0.228 1.00 92.69 97 ILE A C 1
ATOM 767 O O . ILE A 1 97 ? -13.392 9.485 0.849 1.00 92.69 97 ILE A O 1
ATOM 771 N N . PRO A 1 98 ? -15.324 8.307 0.825 1.00 88.12 98 PRO A N 1
ATOM 772 C CA . PRO A 1 98 ? -15.551 8.412 2.260 1.00 88.12 98 PRO A CA 1
ATOM 773 C C . PRO A 1 98 ? -14.386 7.785 3.030 1.00 88.12 98 PRO A C 1
ATOM 775 O O . PRO A 1 98 ? -14.155 6.586 2.933 1.00 88.12 98 PRO A O 1
ATOM 778 N N . GLN A 1 99 ? -13.658 8.588 3.810 1.00 81.00 99 GLN A N 1
ATOM 779 C CA . GLN A 1 99 ? -12.551 8.092 4.643 1.00 81.00 99 GLN A CA 1
ATOM 780 C C . GLN A 1 99 ? -13.026 7.187 5.787 1.00 81.00 99 GLN A C 1
ATOM 782 O O . GLN A 1 99 ? -12.227 6.446 6.352 1.00 81.00 99 GLN A O 1
ATOM 787 N N . ASP A 1 100 ? -14.312 7.261 6.130 1.00 81.94 100 ASP A N 1
ATOM 788 C CA . ASP A 1 100 ? -14.912 6.481 7.211 1.00 81.94 100 ASP A CA 1
ATOM 789 C C . ASP A 1 100 ? -15.270 5.048 6.789 1.00 81.94 100 ASP A C 1
ATOM 791 O O . ASP A 1 100 ? -15.636 4.241 7.644 1.00 81.94 100 ASP A O 1
ATOM 795 N N . ASP A 1 101 ? -15.196 4.729 5.492 1.00 87.94 101 ASP A N 1
ATOM 796 C CA . ASP A 1 101 ? -15.531 3.404 4.982 1.00 87.94 101 ASP A CA 1
ATOM 797 C C . ASP A 1 101 ? -14.278 2.510 4.931 1.00 87.94 101 ASP A C 1
ATOM 799 O O . ASP A 1 101 ? -13.415 2.720 4.073 1.00 87.94 101 ASP A O 1
ATOM 803 N N . PRO A 1 102 ? -14.149 1.512 5.828 1.00 84.88 102 PRO A N 1
ATOM 804 C CA . PRO A 1 102 ? -12.986 0.629 5.856 1.00 84.88 102 PRO A CA 1
ATOM 805 C C . PRO A 1 102 ? -12.852 -0.225 4.587 1.00 84.88 102 PRO A C 1
ATOM 807 O O . PRO A 1 102 ? -11.759 -0.725 4.319 1.00 84.88 102 PRO A O 1
ATOM 810 N N . ASP A 1 103 ? -13.928 -0.376 3.807 1.00 85.44 103 ASP A N 1
ATOM 811 C CA . ASP A 1 103 ? -13.945 -1.204 2.601 1.00 85.44 103 ASP A CA 1
ATOM 812 C C . ASP A 1 103 ? -13.429 -0.449 1.362 1.00 85.44 103 ASP A C 1
ATOM 814 O O . ASP A 1 103 ? -13.125 -1.063 0.337 1.00 85.44 103 ASP A O 1
ATOM 818 N N . ASN A 1 104 ? -13.287 0.880 1.443 1.00 89.31 104 ASN A N 1
ATOM 819 C CA . ASN A 1 104 ? -12.839 1.718 0.338 1.00 89.31 104 ASN A CA 1
ATOM 820 C C . ASN A 1 104 ? -11.455 2.318 0.614 1.00 89.31 104 ASN A C 1
ATOM 822 O O . ASN A 1 104 ? -11.304 3.288 1.352 1.00 89.31 104 ASN A O 1
ATOM 826 N N . THR A 1 105 ? -10.433 1.788 -0.060 1.00 90.56 105 THR A N 1
ATOM 827 C CA . THR A 1 105 ? -9.075 2.345 -0.029 1.00 90.56 105 THR A CA 1
ATOM 828 C C . THR A 1 105 ? -8.634 2.794 -1.415 1.00 90.56 105 THR A C 1
ATOM 830 O O . THR A 1 105 ? -8.693 2.039 -2.381 1.00 90.56 105 THR A O 1
ATOM 833 N N . THR A 1 106 ? -8.156 4.035 -1.531 1.00 93.06 106 THR A N 1
ATOM 834 C CA . THR A 1 106 ? -7.523 4.528 -2.768 1.00 93.06 106 THR A CA 1
ATOM 835 C C . THR A 1 106 ? -6.127 3.955 -2.968 1.00 93.06 106 THR A C 1
ATOM 837 O O . THR A 1 106 ? -5.576 4.008 -4.070 1.00 93.06 106 THR A O 1
ATOM 840 N N . ARG A 1 107 ? -5.517 3.463 -1.885 1.00 90.81 107 ARG A N 1
ATOM 841 C CA . ARG A 1 107 ? -4.120 3.057 -1.880 1.00 90.81 107 ARG A CA 1
ATOM 842 C C . ARG A 1 107 ? -3.928 1.784 -2.693 1.00 90.81 107 ARG A C 1
ATOM 844 O O . ARG A 1 107 ? -4.619 0.796 -2.480 1.00 90.81 107 ARG A O 1
ATOM 851 N N . GLY A 1 108 ? -2.954 1.793 -3.599 1.00 92.81 108 GLY A N 1
ATOM 852 C CA . GLY A 1 108 ? -2.674 0.660 -4.486 1.00 92.81 108 GLY A CA 1
ATOM 853 C C . GLY A 1 108 ? -3.590 0.584 -5.713 1.00 92.81 108 GLY A C 1
ATOM 854 O O . GLY A 1 108 ? -3.382 -0.271 -6.578 1.00 92.81 108 GLY A O 1
ATOM 855 N N . LEU A 1 109 ? -4.572 1.486 -5.827 1.00 96.12 109 LEU A N 1
ATOM 856 C CA . LEU A 1 109 ? -5.452 1.613 -6.991 1.00 96.12 109 LEU A CA 1
ATOM 857 C C . LEU A 1 109 ? -5.050 2.774 -7.912 1.00 96.12 109 LEU A C 1
ATOM 859 O O . LEU A 1 109 ? -5.648 2.951 -8.970 1.00 96.12 109 LEU A O 1
ATOM 863 N N . GLU A 1 110 ? -3.998 3.528 -7.581 1.00 94.31 110 GLU A N 1
ATOM 864 C CA . GLU A 1 110 ? -3.598 4.735 -8.314 1.00 94.31 110 GLU A CA 1
ATOM 865 C C . GLU A 1 110 ? -3.251 4.434 -9.772 1.00 94.31 110 GLU A C 1
ATOM 867 O O . GLU A 1 110 ? -3.542 5.234 -10.646 1.00 94.31 110 GLU A O 1
ATOM 872 N N . TYR A 1 111 ? -2.666 3.265 -10.049 1.00 95.69 111 TYR A N 1
ATOM 873 C CA . TYR A 1 111 ? -2.337 2.828 -11.411 1.00 95.69 111 TYR A CA 1
ATOM 874 C C . TYR A 1 111 ? -3.371 1.878 -12.030 1.00 95.69 111 TYR A C 1
ATOM 876 O O . TYR A 1 111 ? -3.071 1.184 -13.015 1.00 95.69 111 TYR A O 1
ATOM 884 N N . ARG A 1 112 ? -4.550 1.781 -11.409 1.00 96.88 112 ARG A N 1
ATOM 885 C CA . ARG A 1 112 ? -5.721 1.090 -11.952 1.00 96.88 112 ARG A CA 1
ATOM 886 C C . ARG A 1 112 ? -6.698 2.054 -12.623 1.00 96.88 112 ARG A C 1
ATOM 888 O O . ARG A 1 112 ? -7.487 1.585 -13.433 1.00 96.88 112 ARG A O 1
ATOM 895 N N . THR A 1 113 ? -6.607 3.350 -12.330 1.00 97.56 113 THR A N 1
ATOM 896 C CA . THR A 1 113 ? -7.287 4.401 -13.096 1.00 97.56 113 THR A CA 1
ATOM 897 C C . THR A 1 113 ? -6.679 4.529 -14.493 1.00 97.56 113 THR A C 1
ATOM 899 O O . THR A 1 113 ? -5.516 4.165 -14.710 1.00 97.56 113 THR A O 1
ATOM 902 N N . GLN A 1 114 ? -7.438 5.075 -15.443 1.00 97.56 114 GLN A N 1
ATOM 903 C CA . GLN A 1 114 ? -6.958 5.341 -16.798 1.00 97.56 114 GLN A CA 1
ATOM 904 C C . GLN A 1 114 ? -5.736 6.272 -16.803 1.00 97.56 114 GLN A C 1
ATOM 906 O O . GLN A 1 114 ? -4.739 5.972 -17.462 1.00 97.56 114 GLN A O 1
ATOM 911 N N . GLU A 1 115 ? -5.780 7.360 -16.030 1.00 97.25 115 GLU A N 1
ATOM 912 C CA . GLU A 1 115 ? -4.678 8.323 -15.918 1.00 97.25 115 GLU A CA 1
ATOM 913 C C . GLU A 1 115 ? -3.413 7.668 -15.354 1.00 97.25 115 GLU A C 1
ATOM 915 O O . GLU A 1 115 ? -2.335 7.774 -15.939 1.00 97.25 115 GLU A O 1
ATOM 920 N N . GLY A 1 116 ? -3.529 6.924 -14.250 1.00 96.25 116 GLY A N 1
ATOM 921 C CA . GLY A 1 116 ? -2.378 6.250 -13.665 1.00 96.25 116 GLY A CA 1
ATOM 922 C C . GLY A 1 116 ? -1.827 5.158 -14.578 1.00 96.25 116 GLY A C 1
ATOM 923 O O . GLY A 1 116 ? -0.611 5.035 -14.746 1.00 96.25 116 GLY A O 1
ATOM 924 N N . ALA A 1 117 ? -2.699 4.372 -15.212 1.00 97.00 117 ALA A N 1
ATOM 925 C CA . ALA A 1 117 ? -2.281 3.367 -16.182 1.00 97.00 117 ALA A CA 1
ATOM 926 C C . ALA A 1 117 ? -1.498 3.995 -17.347 1.00 97.00 117 ALA A C 1
ATOM 928 O O . ALA A 1 117 ? -0.453 3.455 -17.724 1.00 97.00 117 ALA A O 1
ATOM 929 N N . TRP A 1 118 ? -1.960 5.142 -17.857 1.00 97.50 118 TRP A N 1
ATOM 930 C CA . TRP A 1 118 ? -1.280 5.907 -18.899 1.00 97.50 118 TRP A CA 1
ATOM 931 C C . TRP A 1 118 ? 0.068 6.454 -18.425 1.00 97.50 118 TRP A C 1
ATOM 933 O O . TRP A 1 118 ? 1.086 6.182 -19.055 1.00 97.50 118 TRP A O 1
ATOM 943 N N . ALA A 1 119 ? 0.117 7.100 -17.258 1.00 96.94 119 ALA A N 1
ATOM 944 C CA . ALA A 1 119 ? 1.357 7.624 -16.687 1.00 96.94 119 ALA A CA 1
ATOM 945 C C . ALA A 1 119 ? 2.419 6.525 -16.488 1.00 96.94 119 ALA A C 1
ATOM 947 O O . ALA A 1 119 ? 3.600 6.716 -16.783 1.00 96.94 119 ALA A O 1
ATOM 948 N N . ARG A 1 120 ? 2.015 5.333 -16.024 1.00 96.44 120 ARG A N 1
ATOM 949 C CA . ARG A 1 120 ? 2.917 4.174 -15.901 1.00 96.44 120 ARG A CA 1
ATOM 950 C C . ARG A 1 120 ? 3.419 3.701 -17.267 1.00 96.44 120 ARG A C 1
ATOM 952 O O . ARG A 1 120 ? 4.593 3.353 -17.388 1.00 96.44 120 ARG A O 1
ATOM 959 N N . TYR A 1 121 ? 2.537 3.650 -18.265 1.00 97.44 121 TYR A N 1
ATOM 960 C CA . TYR A 1 121 ? 2.899 3.277 -19.630 1.00 97.44 121 TYR A CA 1
ATOM 961 C C . TYR A 1 121 ? 3.900 4.267 -20.235 1.00 97.44 121 TYR A C 1
ATOM 963 O O . TYR A 1 121 ? 4.942 3.830 -20.716 1.00 97.44 121 TYR A O 1
ATOM 971 N N . GLU A 1 122 ? 3.640 5.573 -20.141 1.00 98.00 122 GLU A N 1
ATOM 972 C CA . GLU A 1 122 ? 4.541 6.618 -20.637 1.00 98.00 122 GLU A CA 1
ATOM 973 C C . GLU A 1 122 ? 5.908 6.549 -19.966 1.00 98.00 122 GLU A C 1
ATOM 975 O O . GLU A 1 122 ? 6.917 6.464 -20.657 1.00 98.00 122 GLU A O 1
ATOM 980 N N . ASN A 1 123 ? 5.961 6.469 -18.633 1.00 97.12 123 ASN A N 1
ATOM 981 C CA . ASN A 1 123 ? 7.234 6.378 -17.914 1.00 97.12 123 ASN A CA 1
ATOM 982 C C . ASN A 1 123 ? 8.077 5.179 -18.372 1.00 97.12 123 ASN A C 1
ATOM 984 O O . ASN A 1 123 ? 9.290 5.303 -18.539 1.00 97.12 123 ASN A O 1
ATOM 988 N N . LYS A 1 124 ? 7.436 4.026 -18.600 1.00 97.50 124 LYS A N 1
ATOM 989 C CA . LYS A 1 124 ? 8.109 2.821 -19.095 1.00 97.50 124 LYS A CA 1
ATOM 990 C C . LYS A 1 124 ? 8.568 2.987 -20.544 1.00 97.50 124 LYS A C 1
ATOM 992 O O . LYS A 1 124 ? 9.712 2.672 -20.857 1.00 97.50 124 LYS A O 1
ATOM 997 N N . ARG A 1 125 ? 7.679 3.472 -21.414 1.00 97.94 125 ARG A N 1
ATOM 998 C CA . ARG A 1 125 ? 7.954 3.704 -22.836 1.00 97.94 125 ARG A CA 1
ATOM 999 C C . ARG A 1 125 ? 9.120 4.673 -23.010 1.00 97.94 125 ARG A C 1
ATOM 1001 O O . ARG A 1 125 ? 10.043 4.367 -23.751 1.00 97.94 125 ARG A O 1
ATOM 1008 N N . ASP A 1 126 ? 9.096 5.800 -22.309 1.00 98.00 126 ASP A N 1
ATOM 1009 C CA . ASP A 1 126 ? 10.112 6.842 -22.433 1.00 98.00 126 ASP A CA 1
ATOM 1010 C C . ASP A 1 126 ? 11.482 6.335 -21.963 1.00 98.00 126 ASP A C 1
ATOM 1012 O O . ASP A 1 126 ? 12.477 6.543 -22.651 1.00 98.00 126 ASP A O 1
ATOM 1016 N N . ALA A 1 127 ? 11.535 5.608 -20.840 1.00 97.94 127 ALA A N 1
ATOM 1017 C CA . ALA A 1 127 ? 12.777 5.008 -20.355 1.00 97.94 127 ALA A CA 1
ATOM 1018 C C . ALA A 1 127 ? 13.340 3.960 -21.333 1.00 97.94 127 ALA A C 1
ATOM 1020 O O . ALA A 1 127 ? 14.549 3.900 -21.542 1.00 97.94 127 ALA A O 1
ATOM 1021 N N . TYR A 1 128 ? 12.477 3.144 -21.945 1.00 98.19 128 TYR A N 1
ATOM 1022 C CA . TYR A 1 128 ? 12.893 2.148 -22.936 1.00 98.19 128 TYR A CA 1
ATOM 1023 C C . TYR A 1 128 ? 13.395 2.790 -24.220 1.00 98.19 128 TYR A C 1
ATOM 1025 O O . TYR A 1 128 ? 14.479 2.443 -24.680 1.00 98.19 128 TYR A O 1
ATOM 1033 N N . ASN A 1 129 ? 12.645 3.745 -24.767 1.00 98.25 129 ASN A N 1
ATOM 1034 C CA . ASN A 1 129 ? 13.038 4.450 -25.980 1.00 98.25 129 ASN A CA 1
ATOM 1035 C C . ASN A 1 129 ? 14.376 5.167 -25.782 1.00 98.25 129 ASN A C 1
ATOM 1037 O O . ASN A 1 129 ? 15.255 5.027 -26.619 1.00 98.25 129 ASN A O 1
ATOM 1041 N N . ALA A 1 130 ? 14.584 5.826 -24.638 1.00 98.31 130 ALA A N 1
ATOM 1042 C CA . ALA A 1 130 ? 15.845 6.502 -24.345 1.00 98.31 130 ALA A CA 1
ATOM 1043 C C . ALA A 1 130 ? 17.051 5.543 -24.315 1.00 98.31 130 ALA A C 1
ATOM 1045 O O . ALA A 1 130 ? 18.129 5.879 -24.805 1.00 98.31 130 ALA A O 1
ATOM 1046 N N . VAL A 1 131 ? 16.874 4.334 -23.768 1.00 98.56 131 VAL A N 1
ATOM 1047 C CA . VAL A 1 131 ? 17.916 3.296 -23.773 1.00 98.56 131 VAL A CA 1
ATOM 1048 C C . VAL A 1 131 ? 18.175 2.773 -25.186 1.00 98.56 131 VAL A C 1
ATOM 1050 O O . VAL A 1 131 ? 19.335 2.661 -25.575 1.00 98.56 131 VAL A O 1
ATOM 1053 N N . LEU A 1 132 ? 17.125 2.470 -25.953 1.00 98.12 132 LEU A N 1
ATOM 1054 C CA . LEU A 1 132 ? 17.255 1.963 -27.323 1.00 98.12 132 LEU A CA 1
ATOM 1055 C C . LEU A 1 132 ? 17.903 3.000 -28.249 1.00 98.12 132 LEU A C 1
ATOM 1057 O O . LEU A 1 132 ? 18.805 2.658 -29.007 1.00 98.12 132 LEU A O 1
ATOM 1061 N N . ASP A 1 133 ? 17.514 4.269 -28.133 1.00 98.31 133 ASP A N 1
ATOM 1062 C CA . ASP A 1 133 ? 18.094 5.369 -28.906 1.00 98.31 133 ASP A CA 1
ATOM 1063 C C . ASP A 1 133 ? 19.595 5.530 -28.616 1.00 98.31 133 ASP A C 1
ATOM 1065 O O . ASP A 1 133 ? 20.393 5.754 -29.531 1.00 98.31 133 ASP A O 1
ATOM 1069 N N . GLU A 1 134 ? 20.008 5.391 -27.351 1.00 98.50 134 GLU A N 1
ATOM 1070 C CA . GLU A 1 134 ? 21.426 5.411 -26.981 1.00 98.50 134 GLU A CA 1
ATOM 1071 C C . GLU A 1 134 ? 22.173 4.186 -27.520 1.00 98.50 134 GLU A C 1
ATOM 1073 O O . GLU A 1 134 ? 23.263 4.339 -28.071 1.00 98.50 134 GLU A O 1
ATOM 1078 N N . GLN A 1 135 ? 21.594 2.988 -27.408 1.00 98.12 135 GLN A N 1
ATOM 1079 C CA . GLN A 1 135 ? 22.174 1.766 -27.973 1.00 98.12 135 GLN A CA 1
ATOM 1080 C C . GLN A 1 135 ? 22.371 1.890 -29.489 1.00 98.12 135 GLN A C 1
ATOM 1082 O O . GLN A 1 135 ? 23.431 1.540 -30.007 1.00 98.12 135 GLN A O 1
ATOM 1087 N N . ASP A 1 136 ? 21.404 2.467 -30.200 1.00 98.12 136 ASP A N 1
ATOM 1088 C CA . ASP A 1 136 ? 21.503 2.733 -31.634 1.00 98.12 136 ASP A CA 1
ATOM 1089 C C . ASP A 1 136 ? 22.583 3.777 -31.963 1.00 98.12 136 ASP A C 1
ATOM 1091 O O . ASP A 1 136 ? 23.283 3.647 -32.975 1.00 98.12 136 ASP A O 1
ATOM 1095 N N . ARG A 1 137 ? 22.765 4.815 -31.129 1.00 98.12 137 ARG A N 1
ATOM 1096 C CA . ARG A 1 137 ? 23.889 5.763 -31.278 1.00 98.12 137 ARG A CA 1
ATOM 1097 C C . ARG A 1 137 ? 25.232 5.067 -31.090 1.00 98.12 137 ARG A C 1
ATOM 1099 O O . ARG A 1 137 ? 26.125 5.289 -31.906 1.00 98.12 137 ARG A O 1
ATOM 1106 N N . GLN A 1 138 ? 25.355 4.244 -30.052 1.00 97.81 138 GLN A N 1
ATOM 1107 C CA . GLN A 1 138 ? 26.544 3.454 -29.730 1.00 97.81 138 GLN A CA 1
ATOM 1108 C C . GLN A 1 138 ? 26.903 2.476 -30.853 1.00 97.81 138 GLN A C 1
ATOM 1110 O O . GLN A 1 138 ? 28.055 2.430 -31.288 1.00 97.81 138 GLN A O 1
ATOM 1115 N N . TRP A 1 139 ? 25.902 1.807 -31.435 1.00 96.12 139 TRP A N 1
ATOM 1116 C CA . TRP A 1 139 ? 26.089 0.925 -32.588 1.00 96.12 139 TRP A CA 1
ATOM 1117 C C . TRP A 1 139 ? 26.673 1.678 -33.788 1.00 96.12 139 TRP A C 1
ATOM 1119 O O . TRP A 1 139 ? 27.647 1.227 -34.391 1.00 96.12 139 TRP A O 1
ATOM 1129 N N . LYS A 1 140 ? 26.116 2.843 -34.141 1.00 97.25 140 LYS A N 1
ATOM 1130 C CA . LYS A 1 140 ? 26.555 3.623 -35.316 1.00 97.25 140 LYS A CA 1
ATOM 1131 C C . LYS A 1 140 ? 28.024 4.052 -35.259 1.00 97.25 140 LYS A C 1
ATOM 1133 O O . LYS A 1 140 ? 28.617 4.259 -36.314 1.00 97.25 140 LYS A O 1
ATOM 1138 N N . VAL A 1 141 ? 28.590 4.198 -34.061 1.00 97.44 141 VAL A N 1
ATOM 1139 C CA . VAL A 1 141 ? 29.991 4.603 -33.844 1.00 97.44 141 VAL A CA 1
ATOM 1140 C C . VAL A 1 141 ? 30.896 3.454 -33.404 1.00 97.44 141 VAL A C 1
ATOM 1142 O O . VAL A 1 141 ? 32.070 3.689 -33.140 1.00 97.44 141 VAL A O 1
ATOM 1145 N N . ASP A 1 142 ? 30.357 2.237 -33.323 1.00 95.75 142 ASP A N 1
ATOM 1146 C CA . ASP A 1 142 ? 31.062 1.053 -32.844 1.00 95.75 142 ASP A CA 1
ATOM 1147 C C . ASP A 1 142 ? 31.722 1.231 -31.459 1.00 95.75 142 ASP A C 1
ATOM 1149 O O . ASP A 1 142 ? 32.914 0.980 -31.266 1.00 95.75 142 ASP A O 1
ATOM 1153 N N . LYS A 1 143 ? 30.947 1.721 -30.484 1.00 96.56 143 LYS A N 1
ATOM 1154 C CA . LYS A 1 143 ? 31.407 1.916 -29.103 1.00 96.56 143 LYS A CA 1
ATOM 1155 C C . LYS A 1 143 ? 30.368 1.405 -28.116 1.00 96.56 143 LYS A C 1
ATOM 1157 O O . LYS A 1 143 ? 29.257 1.914 -28.127 1.00 96.56 143 LYS A O 1
ATOM 1162 N N . ASP A 1 144 ? 30.775 0.537 -27.195 1.00 96.25 144 ASP A N 1
ATOM 1163 C CA . ASP A 1 144 ? 29.926 0.062 -26.098 1.00 96.25 144 ASP A CA 1
ATOM 1164 C C . ASP A 1 144 ? 30.255 0.832 -24.802 1.00 96.25 144 ASP A C 1
ATOM 1166 O O . ASP A 1 144 ? 31.371 0.770 -24.285 1.00 96.25 144 ASP A O 1
ATOM 1170 N N . ASP A 1 145 ? 29.298 1.608 -24.289 1.00 97.81 145 ASP A N 1
ATOM 1171 C CA . ASP A 1 145 ? 29.435 2.429 -23.078 1.00 97.81 145 ASP A CA 1
ATOM 1172 C C . ASP A 1 145 ? 28.228 2.215 -22.149 1.00 97.81 145 ASP A C 1
ATOM 1174 O O . ASP A 1 145 ? 27.200 2.901 -22.215 1.00 97.81 145 ASP A O 1
ATOM 1178 N N . GLU A 1 146 ? 28.357 1.231 -21.259 1.00 97.69 146 GLU A N 1
ATOM 1179 C CA . GLU A 1 146 ? 27.309 0.828 -20.314 1.00 97.69 146 GLU A CA 1
ATOM 1180 C C . GLU A 1 146 ? 26.956 1.938 -19.313 1.00 97.69 146 GLU A C 1
ATOM 1182 O O . GLU A 1 146 ? 25.792 2.108 -18.939 1.00 97.69 146 GLU A O 1
ATOM 1187 N N . GLN A 1 147 ? 27.947 2.732 -18.891 1.00 98.25 147 GLN A N 1
ATOM 1188 C CA . GLN A 1 147 ? 27.728 3.823 -17.938 1.00 98.25 147 GLN A CA 1
ATOM 1189 C C . GLN A 1 147 ? 26.860 4.917 -18.549 1.00 98.25 147 GLN A C 1
ATOM 1191 O O . GLN A 1 147 ? 26.021 5.508 -17.861 1.00 98.25 147 GLN A O 1
ATOM 1196 N N . ARG A 1 148 ? 27.013 5.159 -19.854 1.00 98.19 148 ARG A N 1
ATOM 1197 C CA . ARG A 1 148 ? 26.165 6.096 -20.583 1.00 98.19 148 ARG A CA 1
ATOM 1198 C C . ARG A 1 148 ? 24.711 5.625 -20.655 1.00 98.19 148 ARG A C 1
ATOM 1200 O O . ARG A 1 148 ? 23.823 6.422 -20.351 1.00 98.19 148 ARG A O 1
ATOM 1207 N N . ILE A 1 149 ? 24.472 4.346 -20.961 1.00 98.38 149 ILE A N 1
ATOM 1208 C CA . ILE A 1 149 ? 23.123 3.748 -20.967 1.00 98.38 149 ILE A CA 1
ATOM 1209 C C . ILE A 1 149 ? 22.489 3.839 -19.576 1.00 98.38 149 ILE A C 1
ATOM 1211 O O . ILE A 1 149 ? 21.352 4.296 -19.438 1.00 98.38 149 ILE A O 1
ATOM 1215 N N . ARG A 1 150 ? 23.240 3.465 -18.530 1.00 98.00 150 ARG A N 1
ATOM 1216 C CA . ARG A 1 150 ? 22.791 3.571 -17.135 1.00 98.00 150 ARG A CA 1
ATOM 1217 C C . ARG A 1 150 ? 22.377 4.997 -16.793 1.00 98.00 150 ARG A C 1
ATOM 1219 O O . ARG A 1 150 ? 21.311 5.191 -16.217 1.00 98.00 150 ARG A O 1
ATOM 1226 N N . LYS A 1 151 ? 23.208 5.986 -17.136 1.00 98.31 151 LYS A N 1
ATOM 1227 C CA . LYS A 1 151 ? 22.921 7.398 -16.862 1.00 98.31 151 LYS A CA 1
ATOM 1228 C C . LYS A 1 151 ? 21.606 7.833 -17.509 1.00 98.31 151 LYS A C 1
ATOM 1230 O O . LYS A 1 151 ? 20.761 8.389 -16.821 1.00 98.31 151 LYS A O 1
ATOM 1235 N N . ILE A 1 152 ? 21.404 7.509 -18.785 1.00 98.38 152 ILE A N 1
ATOM 1236 C CA . ILE A 1 152 ? 20.175 7.859 -19.509 1.00 98.38 152 ILE A CA 1
ATOM 1237 C C . ILE A 1 152 ? 18.952 7.188 -18.875 1.00 98.38 152 ILE A C 1
ATOM 1239 O O . ILE A 1 152 ? 17.943 7.844 -18.635 1.00 98.38 152 ILE A O 1
ATOM 1243 N N . TYR A 1 153 ? 19.038 5.907 -18.513 1.00 98.38 153 TYR A N 1
ATOM 1244 C CA . TYR A 1 153 ? 17.940 5.245 -17.808 1.00 98.38 153 TYR A CA 1
ATOM 1245 C C . TYR A 1 153 ? 17.628 5.901 -16.450 1.00 98.38 153 TYR A C 1
ATOM 1247 O O . TYR A 1 153 ? 16.459 6.075 -16.089 1.00 98.38 153 TYR A O 1
ATOM 1255 N N . LEU A 1 154 ? 18.660 6.284 -15.689 1.00 97.94 154 LEU A N 1
ATOM 1256 C CA . LEU A 1 154 ? 18.496 6.985 -14.413 1.00 97.94 154 LEU A CA 1
ATOM 1257 C C . LEU A 1 154 ? 17.815 8.343 -14.601 1.00 97.94 154 LEU A C 1
ATOM 1259 O O . LEU A 1 154 ? 16.874 8.641 -13.866 1.00 97.94 154 LEU A O 1
ATOM 1263 N N . ASP A 1 155 ? 18.200 9.112 -15.618 1.00 97.94 155 ASP A N 1
ATOM 1264 C CA . ASP A 1 155 ? 17.586 10.409 -15.922 1.00 97.94 155 ASP A CA 1
ATOM 1265 C C . ASP A 1 155 ? 16.058 1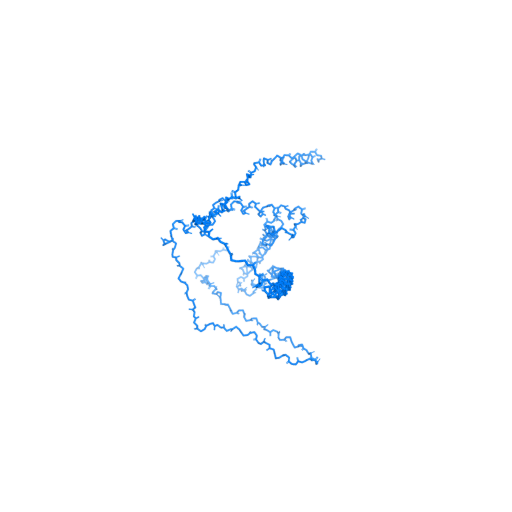0.270 -16.133 1.00 97.94 155 ASP A C 1
ATOM 1267 O O . ASP A 1 155 ? 15.278 11.084 -15.637 1.00 97.94 155 ASP A O 1
ATOM 1271 N N . HIS A 1 156 ? 15.599 9.184 -16.771 1.00 97.62 156 HIS A N 1
ATOM 1272 C CA . HIS A 1 156 ? 14.168 8.923 -16.989 1.00 97.62 156 HIS A CA 1
ATOM 1273 C C . HIS A 1 156 ? 13.440 8.275 -15.799 1.00 97.62 156 HIS A C 1
ATOM 1275 O O . HIS A 1 156 ? 12.234 8.484 -15.628 1.00 97.62 156 HIS A O 1
ATOM 1281 N N . SER A 1 157 ? 14.132 7.483 -14.977 1.00 97.12 157 SER A N 1
ATOM 1282 C CA . SER A 1 157 ? 13.528 6.754 -13.850 1.00 97.12 157 SER A CA 1
ATOM 1283 C C . SER A 1 157 ? 13.518 7.543 -12.535 1.00 97.12 157 SER A C 1
ATOM 1285 O O . SER A 1 157 ? 12.676 7.265 -11.678 1.00 97.12 157 SER A O 1
ATOM 1287 N N . THR A 1 158 ? 14.358 8.577 -12.394 1.00 97.19 158 THR A N 1
ATOM 1288 C CA . THR A 1 158 ? 14.468 9.396 -11.167 1.00 97.19 158 THR A CA 1
ATOM 1289 C C . THR A 1 158 ? 13.130 10.016 -10.760 1.00 97.19 158 THR A C 1
ATOM 1291 O O . THR A 1 158 ? 12.727 9.891 -9.608 1.00 97.19 158 THR A O 1
ATOM 1294 N N . LYS A 1 159 ? 12.344 10.541 -11.713 1.00 96.69 159 LYS A N 1
ATOM 1295 C CA . LYS A 1 159 ? 10.991 11.071 -11.437 1.00 96.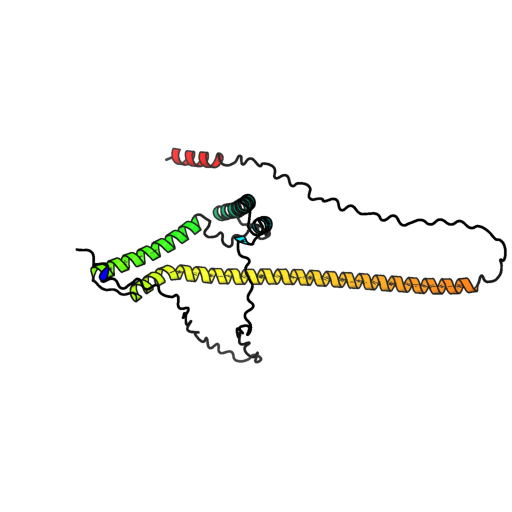69 159 LYS A CA 1
ATOM 1296 C C . LYS A 1 159 ? 10.058 10.055 -10.762 1.00 96.69 159 LYS A C 1
ATOM 1298 O O . LYS A 1 159 ? 9.217 10.427 -9.947 1.00 96.69 159 LYS A O 1
ATOM 1303 N N . CYS A 1 160 ? 10.191 8.767 -11.093 1.00 95.69 160 CYS A N 1
ATOM 1304 C CA . CYS A 1 160 ? 9.389 7.705 -10.484 1.00 95.69 160 CYS A CA 1
ATOM 1305 C C . CYS A 1 160 ? 9.868 7.407 -9.060 1.00 95.69 160 CYS A C 1
ATOM 1307 O O . CYS A 1 160 ? 9.037 7.182 -8.180 1.00 95.69 160 CYS A O 1
ATOM 1309 N N . ALA A 1 161 ? 11.185 7.432 -8.835 1.00 96.19 161 ALA A N 1
ATOM 1310 C CA . ALA A 1 161 ? 11.771 7.283 -7.508 1.00 96.19 161 ALA A CA 1
ATOM 1311 C C . ALA A 1 161 ? 11.340 8.433 -6.584 1.00 96.19 161 ALA A C 1
ATOM 1313 O O . ALA A 1 161 ? 10.832 8.179 -5.494 1.00 96.19 161 ALA A O 1
ATOM 1314 N N . ASP A 1 162 ? 11.422 9.678 -7.053 1.00 96.38 162 ASP A N 1
ATOM 1315 C CA . ASP A 1 162 ? 10.982 10.857 -6.301 1.00 96.38 162 ASP A CA 1
ATOM 1316 C C . ASP A 1 162 ? 9.490 10.782 -5.962 1.00 96.38 162 ASP A C 1
ATOM 1318 O O . ASP A 1 162 ? 9.089 10.984 -4.813 1.00 96.38 162 ASP A O 1
ATOM 1322 N N . ALA A 1 163 ? 8.653 10.416 -6.940 1.00 94.25 163 ALA A N 1
ATOM 1323 C CA . ALA A 1 163 ? 7.224 10.221 -6.719 1.00 94.25 163 ALA A CA 1
ATOM 1324 C C . ALA A 1 163 ? 6.944 9.132 -5.667 1.00 94.25 163 ALA A C 1
ATOM 1326 O O . ALA A 1 163 ? 6.041 9.293 -4.842 1.00 94.25 163 ALA A O 1
ATOM 1327 N N . ALA A 1 164 ? 7.720 8.044 -5.663 1.00 93.69 164 ALA A N 1
ATOM 1328 C CA . ALA A 1 164 ? 7.612 6.990 -4.659 1.00 93.69 164 ALA A CA 1
ATOM 1329 C C . ALA A 1 164 ? 8.027 7.478 -3.261 1.00 93.69 164 ALA A C 1
ATOM 1331 O O . ALA A 1 164 ? 7.330 7.178 -2.293 1.00 93.69 164 ALA A O 1
ATOM 1332 N N . VAL A 1 165 ? 9.093 8.278 -3.150 1.00 96.88 165 VAL A N 1
ATOM 1333 C CA . VAL A 1 165 ? 9.543 8.871 -1.878 1.00 96.88 165 VAL A CA 1
ATOM 1334 C C . VAL A 1 165 ? 8.486 9.815 -1.310 1.00 96.88 165 VAL A C 1
ATOM 1336 O O . VAL A 1 165 ? 8.073 9.663 -0.160 1.00 96.88 165 VAL A O 1
ATOM 1339 N N . VAL A 1 166 ? 7.994 10.758 -2.120 1.00 96.00 166 VAL A N 1
ATOM 1340 C CA . VAL A 1 166 ? 6.944 11.708 -1.709 1.00 96.00 166 VAL A CA 1
ATOM 1341 C C . VAL A 1 166 ? 5.703 10.961 -1.224 1.00 96.00 166 VAL A C 1
ATOM 1343 O O . VAL A 1 166 ? 5.110 11.311 -0.200 1.00 96.00 166 VAL A O 1
ATOM 1346 N N . ARG A 1 167 ? 5.329 9.903 -1.944 1.00 92.75 167 ARG A N 1
ATOM 1347 C CA . ARG A 1 167 ? 4.203 9.045 -1.591 1.00 92.75 167 ARG A CA 1
ATOM 1348 C C . ARG A 1 167 ? 4.442 8.309 -0.270 1.00 92.75 167 ARG A C 1
ATOM 1350 O O . ARG A 1 167 ? 3.585 8.387 0.601 1.00 92.75 167 ARG A O 1
ATOM 1357 N N . GLY A 1 168 ? 5.609 7.697 -0.083 1.00 94.62 168 GLY A N 1
ATOM 1358 C CA . GLY A 1 168 ? 5.966 7.006 1.158 1.00 94.62 168 GLY A CA 1
ATOM 1359 C C . GLY A 1 168 ? 5.923 7.918 2.386 1.00 94.62 168 GLY A C 1
ATOM 1360 O O . GLY A 1 168 ? 5.369 7.536 3.413 1.00 94.62 168 GLY A O 1
ATOM 1361 N N . VAL A 1 169 ? 6.403 9.161 2.268 1.00 96.56 169 VAL A N 1
ATOM 1362 C CA . VAL A 1 169 ? 6.317 10.160 3.352 1.00 96.56 169 VAL A CA 1
ATOM 1363 C C . VAL A 1 169 ? 4.864 10.506 3.686 1.00 96.56 169 VAL A C 1
ATOM 1365 O O . VAL A 1 169 ? 4.519 10.717 4.851 1.00 96.56 169 VAL A O 1
ATOM 1368 N N . LYS A 1 170 ? 3.989 10.588 2.678 1.00 93.50 170 LYS A N 1
ATOM 1369 C CA . LYS A 1 170 ? 2.558 10.818 2.904 1.00 93.50 170 LYS A CA 1
ATOM 1370 C C . LYS A 1 170 ? 1.925 9.642 3.653 1.00 93.50 170 LYS A C 1
ATOM 1372 O O . LYS A 1 170 ? 1.205 9.877 4.621 1.00 93.50 170 LYS A O 1
ATOM 1377 N N . ASP A 1 171 ? 2.241 8.415 3.247 1.00 92.25 171 ASP A N 1
ATOM 1378 C CA . ASP A 1 171 ? 1.715 7.199 3.877 1.00 92.25 171 ASP A CA 1
ATOM 1379 C C . ASP A 1 171 ? 2.196 7.053 5.318 1.00 92.25 171 ASP A C 1
ATOM 1381 O O . ASP A 1 171 ? 1.413 6.707 6.198 1.00 92.25 171 ASP A O 1
ATOM 1385 N N . GLU A 1 172 ? 3.465 7.369 5.584 1.00 94.88 172 GLU A N 1
ATOM 1386 C CA . GLU A 1 172 ? 4.025 7.369 6.935 1.00 94.88 172 GLU A CA 1
ATOM 1387 C C . GLU A 1 172 ? 3.226 8.304 7.853 1.00 94.88 172 GLU A C 1
ATOM 1389 O O . GLU A 1 172 ? 2.810 7.911 8.945 1.00 94.88 172 GLU A O 1
ATOM 1394 N N . ARG A 1 173 ? 2.955 9.534 7.401 1.00 95.69 173 ARG A N 1
ATOM 1395 C CA . ARG A 1 173 ? 2.166 10.508 8.173 1.00 95.69 173 ARG A CA 1
ATOM 1396 C C . ARG A 1 173 ? 0.747 10.015 8.430 1.00 95.69 173 ARG A C 1
ATOM 1398 O O . ARG A 1 173 ? 0.229 10.196 9.532 1.00 95.69 173 ARG A O 1
ATOM 1405 N N . GLU A 1 174 ? 0.121 9.406 7.430 1.00 89.69 174 GLU A N 1
ATOM 1406 C CA . GLU A 1 174 ? -1.225 8.855 7.554 1.00 89.69 174 GLU A CA 1
ATOM 1407 C C . GLU A 1 174 ? -1.268 7.673 8.530 1.00 89.69 174 GLU A C 1
ATOM 1409 O O . GLU A 1 174 ? -2.109 7.656 9.430 1.00 89.69 174 GLU A O 1
ATOM 1414 N N . ALA A 1 175 ? -0.312 6.750 8.440 1.00 90.69 175 ALA A N 1
ATOM 1415 C CA . ALA A 1 175 ? -0.183 5.629 9.364 1.00 90.69 175 ALA A CA 1
ATOM 1416 C C . ALA A 1 175 ? 0.040 6.107 10.808 1.00 90.69 175 ALA A C 1
ATOM 1418 O O . ALA A 1 175 ? -0.626 5.631 11.729 1.00 90.69 175 ALA A O 1
ATOM 1419 N N . ILE A 1 176 ? 0.919 7.097 11.019 1.00 95.81 176 ILE A N 1
ATOM 1420 C CA . ILE A 1 176 ? 1.137 7.714 12.338 1.00 95.81 176 ILE A CA 1
ATOM 1421 C C . ILE A 1 176 ? -0.173 8.289 12.888 1.00 95.81 176 ILE A C 1
ATOM 1423 O O . ILE A 1 176 ? -0.489 8.075 14.063 1.00 95.81 176 ILE A O 1
ATOM 1427 N N . ARG A 1 177 ? -0.946 8.995 12.053 1.00 94.31 177 ARG A N 1
ATOM 1428 C CA . ARG A 1 177 ? -2.239 9.572 12.441 1.00 94.31 177 ARG A CA 1
ATOM 1429 C C . ARG A 1 177 ? -3.230 8.487 12.869 1.00 94.31 177 ARG A C 1
ATOM 1431 O O . ARG A 1 177 ? -3.755 8.567 13.977 1.00 94.31 177 ARG A O 1
ATOM 1438 N N . LEU A 1 178 ? -3.425 7.455 12.048 1.00 89.62 178 LEU A N 1
ATOM 1439 C CA . LEU A 1 178 ? -4.343 6.347 12.339 1.00 89.62 178 LEU A CA 1
ATOM 1440 C C . LEU A 1 178 ? -3.947 5.600 13.622 1.00 89.62 178 LEU A C 1
ATOM 1442 O O . LEU A 1 178 ? -4.792 5.315 14.472 1.00 89.62 178 LEU A O 1
ATOM 1446 N N . HIS A 1 179 ? -2.651 5.346 13.825 1.00 92.62 179 HIS A N 1
ATOM 1447 C CA . HIS A 1 179 ? -2.158 4.732 15.059 1.00 92.62 179 HIS A CA 1
ATOM 1448 C C . HIS A 1 179 ? -2.385 5.609 16.296 1.00 92.62 179 HIS A C 1
ATOM 1450 O O . HIS A 1 179 ? -2.670 5.083 17.378 1.00 92.62 179 HIS A O 1
ATOM 1456 N N . ALA A 1 180 ? -2.255 6.932 16.171 1.00 96.12 180 ALA A N 1
ATOM 1457 C CA . ALA A 1 180 ? -2.528 7.859 17.264 1.00 96.12 180 ALA A CA 1
ATOM 1458 C C . ALA A 1 180 ? -4.023 7.888 17.624 1.00 96.12 180 ALA A C 1
ATOM 1460 O O . ALA A 1 180 ? -4.365 7.831 18.808 1.00 96.12 180 ALA A O 1
ATOM 1461 N N . GLU A 1 181 ? -4.901 7.918 16.619 1.00 94.44 181 GLU A N 1
ATOM 1462 C CA . GLU A 1 181 ? -6.359 7.877 16.783 1.00 94.44 181 GLU A CA 1
ATOM 1463 C C . GLU A 1 181 ? -6.815 6.575 17.455 1.00 94.44 181 GLU A C 1
ATOM 1465 O O . GLU A 1 181 ? -7.533 6.610 18.460 1.00 94.44 181 GLU A O 1
ATOM 1470 N N . GLU A 1 182 ? -6.326 5.425 16.985 1.00 95.25 182 GLU A N 1
ATOM 1471 C CA . GLU A 1 182 ? -6.668 4.127 17.574 1.00 95.25 182 GLU A CA 1
ATOM 1472 C C . GLU A 1 182 ? -6.144 4.006 19.012 1.00 95.25 182 GLU A C 1
ATOM 1474 O O . GLU A 1 182 ? -6.857 3.568 19.919 1.00 95.25 182 GLU A O 1
ATOM 1479 N N . ARG A 1 183 ? -4.927 4.496 19.283 1.00 96.62 183 ARG A N 1
ATOM 1480 C CA . ARG A 1 183 ? -4.395 4.553 20.652 1.00 96.62 183 ARG A CA 1
ATOM 1481 C C . ARG A 1 183 ? -5.278 5.408 21.563 1.00 96.62 183 ARG A C 1
ATOM 1483 O O . ARG A 1 183 ? -5.558 4.994 22.690 1.00 96.62 183 ARG A O 1
ATOM 1490 N N . ALA A 1 184 ? -5.730 6.572 21.099 1.00 97.62 184 ALA A N 1
ATOM 1491 C CA . ALA A 1 184 ? -6.626 7.438 21.862 1.00 97.62 184 ALA A CA 1
ATOM 1492 C C . ALA A 1 184 ? -7.978 6.754 22.135 1.00 97.62 184 ALA A C 1
ATOM 1494 O O . ALA A 1 184 ? -8.482 6.794 23.264 1.00 97.62 184 ALA A O 1
ATOM 1495 N N . ARG A 1 185 ? -8.536 6.054 21.138 1.00 97.06 185 ARG A N 1
ATOM 1496 C CA . ARG A 1 185 ? -9.773 5.269 21.266 1.00 97.06 185 ARG A CA 1
ATOM 1497 C C . ARG A 1 185 ? -9.644 4.174 22.323 1.00 97.06 185 ARG A C 1
ATOM 1499 O O . ARG A 1 185 ? -10.506 4.063 23.202 1.00 97.06 185 ARG A O 1
ATOM 1506 N N . LEU A 1 186 ? -8.559 3.403 22.284 1.00 97.31 186 LEU A N 1
ATOM 1507 C CA . LEU A 1 186 ? -8.284 2.345 23.256 1.00 97.31 186 LEU A CA 1
ATOM 1508 C C . LEU A 1 186 ? -8.100 2.911 24.668 1.00 97.31 186 LEU A C 1
ATOM 1510 O O . LEU A 1 186 ? -8.695 2.400 25.618 1.00 97.31 186 LEU A O 1
ATOM 1514 N N . GLN A 1 187 ? -7.359 4.011 24.822 1.00 97.94 187 GLN A N 1
ATOM 1515 C CA . GLN A 1 187 ? -7.195 4.679 26.118 1.00 97.94 187 GLN A CA 1
ATOM 1516 C C . GLN A 1 187 ? -8.533 5.167 26.690 1.00 97.94 187 GLN A C 1
ATOM 1518 O O . GLN A 1 187 ? -8.817 4.960 27.875 1.00 97.94 187 GLN A O 1
ATOM 1523 N N . ALA A 1 188 ? -9.395 5.755 25.857 1.00 98.00 188 ALA A N 1
ATOM 1524 C CA . ALA A 1 188 ? -10.731 6.171 26.268 1.00 98.00 188 ALA A CA 1
ATOM 1525 C C . ALA A 1 188 ? -11.603 4.976 26.695 1.00 98.00 188 ALA A C 1
ATOM 1527 O O . ALA A 1 188 ? -12.316 5.054 27.702 1.00 98.00 188 ALA A O 1
ATOM 1528 N N . ALA A 1 189 ? -11.531 3.852 25.975 1.00 97.94 189 ALA A N 1
ATOM 1529 C CA . ALA A 1 189 ? -12.245 2.626 26.326 1.00 97.94 189 ALA A CA 1
ATOM 1530 C C . ALA A 1 189 ? -11.763 2.043 27.666 1.00 97.94 189 ALA A C 1
ATOM 1532 O O . ALA A 1 189 ? -12.587 1.707 28.523 1.00 97.94 189 ALA A O 1
ATOM 1533 N N . VAL A 1 190 ? -10.445 1.996 27.886 1.00 98.12 190 VAL A N 1
ATOM 1534 C CA . VAL A 1 190 ? -9.834 1.552 29.149 1.00 98.12 190 VAL A CA 1
ATOM 1535 C C . VAL A 1 190 ? -10.271 2.446 30.309 1.00 98.12 190 VAL A C 1
ATOM 1537 O O . VAL A 1 190 ? -10.702 1.934 31.345 1.00 98.12 190 VAL A O 1
ATOM 1540 N N . LYS A 1 191 ? -10.256 3.773 30.130 1.00 98.38 191 LYS A N 1
ATOM 1541 C CA . LYS A 1 191 ? -10.720 4.729 31.146 1.00 98.38 191 LYS A CA 1
ATOM 1542 C C . LYS A 1 191 ? -12.193 4.504 31.507 1.00 98.38 191 LYS A C 1
ATOM 1544 O O . LYS A 1 191 ? -12.519 4.348 32.683 1.00 98.38 191 LYS A O 1
ATOM 1549 N N . ARG A 1 192 ? -13.076 4.379 30.509 1.00 98.38 192 ARG A N 1
ATOM 1550 C CA . ARG A 1 192 ? -14.507 4.074 30.722 1.00 98.38 192 ARG A CA 1
ATOM 1551 C C . ARG A 1 192 ? -14.707 2.738 31.445 1.00 98.38 192 ARG A C 1
ATOM 1553 O O . ARG A 1 192 ? -15.582 2.620 32.305 1.00 98.38 192 ARG A O 1
ATOM 1560 N N . ALA A 1 193 ? -13.911 1.720 31.120 1.00 97.81 193 ALA A N 1
ATOM 1561 C CA . ALA A 1 193 ? -13.960 0.426 31.798 1.00 97.81 193 ALA A CA 1
ATOM 1562 C C . ALA A 1 193 ? -13.513 0.530 33.267 1.00 97.81 193 ALA A C 1
ATOM 1564 O O . ALA A 1 193 ? -14.158 -0.056 34.143 1.00 97.81 193 ALA A O 1
ATOM 1565 N N . ALA A 1 194 ? -12.465 1.307 33.553 1.00 98.25 194 ALA A N 1
ATOM 1566 C CA . ALA A 1 194 ? -11.992 1.573 34.909 1.00 98.25 194 ALA A CA 1
ATOM 1567 C C . ALA A 1 194 ? -13.047 2.315 35.747 1.00 98.25 194 ALA A C 1
ATOM 1569 O O . ALA A 1 194 ? -13.362 1.884 36.856 1.00 98.25 194 ALA A O 1
ATOM 1570 N N . GLU A 1 195 ? -13.680 3.351 35.193 1.00 98.56 195 GLU A N 1
ATOM 1571 C CA . GLU A 1 195 ? -14.769 4.090 35.849 1.00 98.56 195 GLU A CA 1
ATOM 1572 C C . GLU A 1 195 ? -15.971 3.185 36.162 1.00 98.56 195 GLU A C 1
ATOM 1574 O O . GLU A 1 195 ? -16.517 3.220 37.267 1.00 98.56 195 GLU A O 1
ATOM 1579 N N . ARG A 1 196 ? -16.365 2.311 35.224 1.00 98.38 196 ARG A N 1
ATOM 1580 C CA . ARG A 1 196 ? -17.428 1.314 35.449 1.00 98.38 196 ARG A CA 1
ATOM 1581 C C . ARG A 1 196 ? -17.066 0.333 36.566 1.00 98.38 196 ARG A C 1
ATOM 1583 O O . ARG A 1 196 ? -17.923 0.008 37.388 1.00 98.38 196 ARG A O 1
ATOM 1590 N N . ARG A 1 197 ? -15.813 -0.136 36.623 1.00 98.25 197 ARG A N 1
ATOM 1591 C CA . ARG A 1 197 ? -15.324 -1.006 37.708 1.00 98.25 197 ARG A CA 1
ATOM 1592 C C . ARG A 1 197 ? -15.346 -0.283 39.056 1.00 98.25 197 ARG A C 1
ATOM 1594 O O . ARG A 1 197 ? -15.813 -0.862 40.034 1.00 98.25 197 ARG A O 1
ATOM 1601 N N . ALA A 1 198 ? -14.921 0.979 39.097 1.00 98.38 198 ALA A N 1
ATOM 1602 C CA . ALA A 1 198 ? -14.946 1.800 40.304 1.00 98.38 198 ALA A CA 1
ATOM 1603 C C . ALA A 1 198 ? -16.377 2.005 40.833 1.00 98.38 198 ALA A C 1
ATOM 1605 O O . ALA A 1 198 ? -16.621 1.800 42.023 1.00 98.38 198 ALA A O 1
ATOM 1606 N N . LYS A 1 199 ? -17.342 2.306 39.950 1.00 98.38 199 LYS A N 1
ATOM 1607 C CA . LYS A 1 199 ? -18.767 2.429 40.311 1.00 98.38 199 LYS A CA 1
ATOM 1608 C C . LYS A 1 199 ? -19.331 1.130 40.893 1.00 98.38 199 LYS A C 1
ATOM 1610 O O . LYS A 1 199 ? -19.878 1.150 41.992 1.00 98.38 199 LYS A O 1
ATOM 1615 N N . LYS A 1 200 ? -19.102 -0.012 40.231 1.00 98.44 200 LYS A N 1
ATOM 1616 C CA . LYS A 1 200 ? -19.529 -1.332 40.735 1.00 98.44 200 LYS A CA 1
ATOM 1617 C C . LYS A 1 200 ? -18.917 -1.664 42.097 1.00 98.44 200 LYS A C 1
ATOM 1619 O O . LYS A 1 200 ? -19.586 -2.226 42.962 1.00 98.44 200 LYS A O 1
ATOM 1624 N N . LEU A 1 201 ? -17.644 -1.321 42.305 1.00 98.44 201 LEU A N 1
ATOM 1625 C CA . LEU A 1 201 ? -16.979 -1.535 43.587 1.00 98.44 201 LEU A CA 1
ATOM 1626 C C . LEU A 1 201 ? -17.584 -0.650 44.688 1.00 98.44 201 LEU A C 1
ATOM 1628 O O . LEU A 1 201 ? -17.773 -1.123 45.808 1.00 98.44 201 LEU A O 1
ATOM 1632 N N . ALA A 1 202 ? -17.922 0.603 44.375 1.00 98.38 202 ALA A N 1
ATOM 1633 C CA . ALA A 1 202 ? -18.591 1.513 45.300 1.00 98.38 202 ALA A CA 1
ATOM 1634 C C . ALA A 1 202 ? -20.006 1.030 45.670 1.00 98.38 202 ALA A C 1
ATOM 1636 O O . ALA A 1 202 ? -20.351 1.008 46.850 1.00 98.38 202 ALA A O 1
ATOM 1637 N N . GLU A 1 203 ? -20.797 0.571 44.699 1.00 98.56 203 GLU A N 1
ATOM 1638 C CA . GLU A 1 203 ? -22.121 -0.027 44.933 1.00 98.56 203 GLU A CA 1
ATOM 1639 C C . GLU A 1 203 ? -22.032 -1.292 45.794 1.00 98.56 203 GLU A C 1
ATOM 1641 O O . GLU A 1 203 ? -22.750 -1.419 46.785 1.00 98.56 203 GLU A O 1
ATOM 1646 N N . LYS A 1 204 ? -21.083 -2.191 45.494 1.00 98.31 204 LYS A N 1
ATOM 1647 C CA . LYS A 1 204 ? -20.840 -3.400 46.296 1.00 98.31 204 LYS A CA 1
ATOM 1648 C C . LYS A 1 204 ? -20.463 -3.063 47.743 1.00 98.31 204 LYS A C 1
ATOM 1650 O O . LYS A 1 204 ? -20.918 -3.739 48.664 1.00 98.31 204 LYS A O 1
ATOM 1655 N N . LYS A 1 205 ? -19.652 -2.019 47.958 1.00 98.38 205 LYS A N 1
ATOM 1656 C CA . LYS A 1 205 ? -19.306 -1.523 49.303 1.00 98.38 205 LYS A CA 1
ATOM 1657 C C . LYS A 1 205 ? -20.535 -0.979 50.041 1.00 98.38 205 LYS A C 1
ATOM 1659 O O . LYS A 1 205 ? -20.726 -1.335 51.201 1.00 98.38 205 LYS A O 1
ATOM 1664 N N . LYS A 1 206 ? -21.385 -0.183 49.377 1.00 98.38 206 LYS A N 1
ATOM 1665 C CA . LYS A 1 206 ? -22.647 0.325 49.951 1.00 98.38 206 LYS A CA 1
ATOM 1666 C C . LYS A 1 206 ? -23.590 -0.814 50.346 1.00 98.38 206 LYS A C 1
ATOM 1668 O O . LYS A 1 206 ? -24.070 -0.836 51.473 1.00 98.38 206 LYS A O 1
ATOM 1673 N N . LEU A 1 207 ? -23.785 -1.796 49.464 1.00 98.31 207 LEU A N 1
ATOM 1674 C CA . LEU A 1 207 ? -24.641 -2.953 49.737 1.00 98.31 207 LEU A CA 1
ATOM 1675 C C . LEU A 1 207 ? -24.126 -3.776 50.925 1.00 98.31 207 LEU A C 1
ATOM 1677 O O . LEU A 1 207 ? -24.904 -4.168 51.787 1.00 98.31 207 LEU A O 1
ATOM 1681 N N . LYS A 1 208 ? -22.805 -3.993 51.009 1.00 98.06 208 LYS A N 1
ATOM 1682 C CA . LYS A 1 208 ? -22.186 -4.691 52.146 1.00 98.06 208 LYS A CA 1
ATOM 1683 C C . LYS A 1 208 ? -22.422 -3.951 53.470 1.00 98.06 208 LYS A C 1
ATOM 1685 O O . LYS A 1 208 ? -22.686 -4.616 54.466 1.00 98.06 208 LYS A O 1
ATOM 1690 N N . LYS A 1 209 ? -22.361 -2.613 53.467 1.00 98.06 209 LYS A N 1
ATOM 1691 C CA . LYS A 1 209 ? -22.641 -1.771 54.643 1.00 98.06 209 LYS A CA 1
ATOM 1692 C C . LYS A 1 209 ? -24.099 -1.906 55.109 1.00 98.06 209 LYS A C 1
ATOM 1694 O O . LYS A 1 209 ? -24.334 -2.186 56.280 1.00 98.06 209 LYS A O 1
ATOM 1699 N N . LEU A 1 210 ? -25.057 -1.820 54.184 1.00 97.62 210 LEU A N 1
ATOM 1700 C CA . LEU A 1 210 ? -26.484 -2.010 54.489 1.00 97.62 210 LEU A CA 1
ATOM 1701 C C . LEU A 1 210 ? -26.780 -3.414 55.042 1.00 97.62 210 LEU A C 1
ATOM 1703 O O . LEU A 1 210 ? -27.569 -3.576 55.972 1.00 97.62 210 LEU A O 1
ATOM 1707 N N . LEU A 1 211 ? -26.110 -4.441 54.506 1.00 97.44 211 LEU A N 1
ATOM 1708 C CA . LEU A 1 211 ? -26.220 -5.815 55.001 1.00 97.44 211 LEU A CA 1
ATOM 1709 C C . LEU A 1 211 ? -25.666 -5.981 56.420 1.00 97.44 211 LEU A C 1
ATOM 1711 O O . LEU A 1 211 ? -26.230 -6.754 57.191 1.00 97.44 211 LEU A O 1
ATOM 1715 N N . SER A 1 212 ? -24.571 -5.298 56.773 1.00 96.94 212 SER A N 1
ATOM 1716 C CA . SER A 1 212 ? -24.064 -5.321 58.151 1.00 96.94 212 SER A CA 1
ATOM 1717 C C . SER A 1 212 ? -24.993 -4.596 59.126 1.00 96.94 212 SER A C 1
ATOM 1719 O O . SER A 1 212 ? -25.237 -5.129 60.201 1.00 96.94 212 SER A O 1
ATOM 1721 N N . GLU A 1 213 ? -25.563 -3.452 58.737 1.00 96.56 213 GLU A N 1
ATOM 1722 C CA . GLU A 1 213 ? -26.518 -2.691 59.566 1.00 96.56 213 GLU A CA 1
ATOM 1723 C C . GLU A 1 213 ? -27.829 -3.466 59.790 1.00 96.56 213 GLU A C 1
ATOM 1725 O O . GLU A 1 213 ? -28.376 -3.489 60.888 1.00 96.56 213 GLU A O 1
ATOM 1730 N N . SER A 1 214 ? -28.310 -4.186 58.772 1.00 95.69 214 SER A N 1
ATOM 1731 C CA . SER A 1 214 ? -29.508 -5.030 58.907 1.00 95.69 214 SER A CA 1
ATOM 1732 C C . SER A 1 214 ? -29.276 -6.228 59.837 1.00 95.69 214 SER A C 1
ATOM 1734 O O . SER A 1 214 ? -30.191 -6.656 60.538 1.00 95.69 214 SER A O 1
ATOM 1736 N N . LYS A 1 215 ? -28.053 -6.780 59.858 1.00 95.19 215 LYS A N 1
ATOM 1737 C CA . LYS A 1 215 ? -27.694 -7.890 60.754 1.00 95.19 215 LYS A CA 1
ATOM 1738 C C . LYS A 1 215 ? -27.657 -7.461 62.220 1.00 95.19 215 LYS A C 1
ATOM 1740 O O . LYS A 1 215 ? -28.190 -8.191 63.044 1.00 95.19 215 LYS A O 1
ATOM 1745 N N . SER A 1 216 ? -27.110 -6.285 62.540 1.00 91.44 216 SER A N 1
ATOM 1746 C CA . SER A 1 216 ? -27.098 -5.789 63.925 1.00 91.44 216 SER A CA 1
ATOM 1747 C C . SER A 1 216 ? -28.510 -5.557 64.476 1.00 91.44 216 SER A C 1
ATOM 1749 O O . SER A 1 216 ? -28.790 -5.943 65.605 1.00 91.44 216 SER A O 1
ATOM 1751 N N . ILE A 1 217 ? -29.432 -5.031 63.659 1.00 90.94 217 ILE A N 1
ATOM 1752 C CA . ILE A 1 217 ? -30.842 -4.843 64.055 1.00 90.94 217 ILE A CA 1
ATOM 1753 C C . ILE A 1 217 ? -31.538 -6.196 64.314 1.00 90.94 217 ILE A C 1
ATOM 1755 O O . ILE A 1 217 ? -32.334 -6.343 65.246 1.00 90.94 217 ILE A O 1
ATOM 1759 N N . ALA A 1 218 ? -31.242 -7.215 63.501 1.00 86.31 218 ALA A N 1
ATOM 1760 C CA . ALA A 1 218 ? -31.800 -8.556 63.679 1.00 86.31 218 ALA A CA 1
ATOM 1761 C C . ALA A 1 218 ? -31.304 -9.246 64.967 1.00 86.31 218 ALA A C 1
ATOM 1763 O O . ALA A 1 218 ? -32.054 -10.003 65.585 1.00 86.31 218 ALA A O 1
ATOM 1764 N N . ASP A 1 219 ? -30.063 -8.990 65.384 1.00 84.75 219 ASP A N 1
ATOM 1765 C CA . ASP A 1 219 ? -29.518 -9.547 66.626 1.00 84.75 219 ASP A CA 1
ATOM 1766 C C . ASP A 1 219 ? -30.087 -8.842 67.874 1.00 84.75 219 ASP A C 1
ATOM 1768 O O . ASP A 1 219 ? -30.412 -9.514 68.855 1.00 84.75 219 ASP A O 1
ATOM 1772 N N . GLU A 1 220 ? -30.339 -7.527 67.824 1.00 80.94 220 GLU A N 1
ATOM 1773 C CA . GLU A 1 220 ? -31.029 -6.806 68.909 1.00 80.94 220 GLU A CA 1
ATOM 1774 C C . GLU A 1 220 ? -32.477 -7.291 69.102 1.00 80.94 220 GLU A C 1
ATOM 1776 O O . GLU A 1 220 ? -32.908 -7.557 70.230 1.00 80.94 220 GLU A O 1
ATOM 1781 N N . THR A 1 221 ? -33.220 -7.494 68.008 1.00 77.00 221 THR A N 1
ATOM 1782 C CA . THR A 1 221 ? -34.630 -7.936 68.045 1.00 77.00 221 THR A CA 1
ATOM 1783 C C . THR A 1 221 ? -34.816 -9.385 68.523 1.00 77.00 221 THR A C 1
ATOM 1785 O O . THR A 1 221 ? -35.844 -9.707 69.128 1.00 77.00 221 THR A O 1
ATOM 1788 N N . LYS A 1 222 ? -33.814 -10.261 68.350 1.00 70.62 222 LYS A N 1
ATOM 1789 C CA . LYS A 1 222 ? -33.822 -11.626 68.916 1.00 70.62 222 LYS A CA 1
ATOM 1790 C C . LYS A 1 222 ? -33.619 -11.664 70.433 1.00 70.62 222 LYS A C 1
ATOM 1792 O O . LYS A 1 222 ? -34.062 -12.619 71.068 1.00 70.62 222 LYS A O 1
ATOM 1797 N N . SER A 1 223 ? -33.004 -10.643 71.033 1.00 60.59 223 SER A N 1
ATOM 1798 C CA . SER A 1 223 ? -32.828 -10.586 72.494 1.00 60.59 223 SER A CA 1
ATOM 1799 C C . SER A 1 223 ? -34.145 -10.311 73.243 1.00 60.59 223 SER A C 1
ATOM 1801 O O . SER A 1 223 ? -34.328 -10.779 74.367 1.00 60.59 223 SER A O 1
ATOM 1803 N N . VAL A 1 224 ? -35.108 -9.640 72.596 1.00 58.56 224 VAL A N 1
ATOM 1804 C CA . VAL A 1 224 ? -36.366 -9.179 73.218 1.00 58.56 224 VAL A CA 1
ATOM 1805 C C . VAL A 1 224 ? -37.495 -10.227 73.167 1.00 58.56 224 VAL A C 1
ATOM 1807 O O . VAL A 1 224 ? -38.412 -10.184 73.982 1.00 58.56 224 VAL A O 1
ATOM 1810 N N . THR A 1 225 ? -37.435 -11.223 72.278 1.00 54.06 225 THR A N 1
ATOM 1811 C CA . THR A 1 225 ? -38.538 -12.188 72.047 1.00 54.06 225 THR A CA 1
ATOM 1812 C C . THR A 1 225 ? -38.353 -13.568 72.702 1.00 54.06 225 THR A C 1
ATOM 1814 O O . THR A 1 225 ? -39.141 -14.481 72.468 1.00 54.06 225 THR A O 1
ATOM 1817 N N . SER A 1 226 ? -37.380 -13.738 73.605 1.00 51.34 226 SER A N 1
ATOM 1818 C CA . SER A 1 226 ? -37.086 -15.024 74.275 1.00 51.34 226 SER A CA 1
ATOM 1819 C C . SER A 1 226 ? -38.066 -15.453 75.389 1.00 51.34 226 SER A C 1
ATOM 1821 O O . SER A 1 226 ? -37.849 -16.473 76.045 1.00 51.34 226 SER A O 1
ATOM 1823 N N . LYS A 1 227 ? -39.190 -14.755 75.593 1.00 53.25 227 LYS A N 1
ATOM 1824 C CA . LYS A 1 227 ? -40.277 -15.208 76.477 1.00 53.25 227 LYS A CA 1
ATOM 1825 C C . LYS A 1 227 ? -41.558 -15.394 75.668 1.00 53.25 227 LYS A C 1
ATOM 1827 O O . LYS A 1 227 ? -42.115 -14.414 75.195 1.00 53.25 227 LYS A O 1
ATOM 1832 N N . LYS A 1 228 ? -42.064 -16.637 75.654 1.00 50.47 228 LYS A N 1
ATOM 1833 C CA . LYS A 1 228 ? -43.420 -17.066 75.242 1.00 50.47 228 LYS A CA 1
ATOM 1834 C C . LYS A 1 228 ? -43.559 -17.553 73.790 1.00 50.47 228 LYS A C 1
ATOM 1836 O O . LYS A 1 228 ? -44.040 -16.827 72.939 1.00 50.47 228 LYS A O 1
ATOM 1841 N N . SER A 1 229 ? -43.266 -18.837 73.566 1.00 45.47 229 SER A N 1
ATOM 1842 C CA . SER A 1 229 ? -44.276 -19.822 73.122 1.00 45.47 229 SER A CA 1
ATOM 1843 C C . SER A 1 229 ? -43.629 -21.164 72.760 1.00 45.47 229 SER A C 1
ATOM 1845 O O . SER A 1 229 ? -42.901 -21.290 71.781 1.00 45.47 229 SER A O 1
ATOM 1847 N N . LYS A 1 230 ? -43.948 -22.171 73.570 1.00 52.38 230 LYS A N 1
ATOM 1848 C CA . LYS A 1 230 ? -43.877 -23.606 73.287 1.00 52.38 230 LYS A CA 1
ATOM 1849 C C . LYS A 1 230 ? -45.288 -23.986 72.834 1.00 52.38 230 LYS A C 1
ATOM 1851 O O . LYS A 1 230 ? -46.180 -23.718 73.628 1.00 52.38 230 LYS A O 1
ATOM 1856 N N . VAL A 1 231 ? -45.494 -24.522 71.622 1.00 46.66 231 VAL A N 1
ATOM 1857 C CA . VAL A 1 231 ? -46.634 -25.389 71.212 1.00 46.66 231 VAL A CA 1
ATOM 1858 C C . VAL A 1 231 ? -46.550 -25.750 69.709 1.00 46.66 231 VAL A C 1
ATOM 1860 O O . VAL A 1 231 ? -46.252 -24.888 68.890 1.00 46.66 231 VAL A O 1
ATOM 1863 N N . SER A 1 232 ? -46.822 -27.041 69.439 1.00 43.03 232 SER A N 1
ATOM 1864 C CA . SER A 1 232 ? -47.171 -27.772 68.191 1.00 43.03 232 SER A CA 1
ATOM 1865 C C . SER A 1 232 ? -46.254 -27.629 66.967 1.00 43.03 232 SER A C 1
ATOM 1867 O O . SER A 1 232 ? -46.104 -26.547 66.418 1.00 43.03 232 SER A O 1
ATOM 1869 N N . SER A 1 233 ? -45.495 -28.652 66.560 1.00 53.94 233 SER A N 1
ATOM 1870 C CA . SER A 1 233 ? -45.888 -29.934 65.927 1.00 53.94 233 SER A CA 1
ATOM 1871 C C . SER A 1 233 ? -46.396 -29.807 64.483 1.00 53.94 233 SER A C 1
ATOM 1873 O O . SER A 1 233 ? -47.276 -29.013 64.191 1.00 53.94 233 SER A O 1
ATOM 1875 N N . GLU A 1 234 ? -45.835 -30.678 63.635 1.00 47.97 234 GLU A N 1
ATOM 1876 C CA . GLU A 1 234 ? -46.333 -31.130 62.326 1.00 47.97 234 GLU A CA 1
ATOM 1877 C C . GLU A 1 234 ? -46.397 -30.120 61.165 1.00 47.97 234 GLU A C 1
ATOM 1879 O O . GLU A 1 234 ? -47.286 -29.291 61.051 1.00 47.97 234 GLU A O 1
ATOM 1884 N N . THR A 1 235 ? -45.5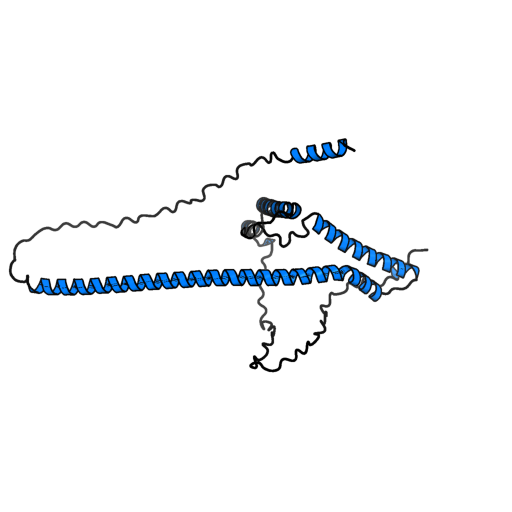73 -30.325 60.136 1.00 46.94 235 THR A N 1
ATOM 1885 C CA . THR A 1 235 ? -45.938 -31.214 59.015 1.00 46.94 235 THR A CA 1
ATOM 1886 C C . THR A 1 235 ? -44.820 -31.204 57.979 1.00 46.94 235 THR A C 1
ATOM 1888 O O . THR A 1 235 ? -44.314 -30.179 57.530 1.00 46.94 235 THR A O 1
ATOM 1891 N N . LYS A 1 236 ? -44.426 -32.417 57.623 1.00 57.66 236 LYS A N 1
ATOM 1892 C CA . LYS A 1 236 ? -43.417 -32.805 56.650 1.00 57.66 236 LYS A CA 1
ATOM 1893 C C . LYS A 1 236 ? -44.029 -32.650 55.252 1.00 57.66 236 LYS A C 1
ATOM 1895 O O . LYS A 1 236 ? -44.900 -33.439 54.913 1.00 57.66 236 LYS A O 1
ATOM 1900 N N . MET A 1 237 ? -43.566 -31.715 54.419 1.00 46.41 237 MET A N 1
ATOM 1901 C CA . MET A 1 237 ? -43.740 -31.829 52.963 1.00 46.41 237 MET A CA 1
ATOM 1902 C C . MET A 1 237 ? -42.445 -31.507 52.222 1.00 46.41 237 MET A C 1
ATOM 1904 O O . MET A 1 237 ? -41.906 -30.404 52.225 1.00 46.41 237 MET A O 1
ATOM 1908 N N . LYS A 1 238 ? -41.948 -32.579 51.618 1.00 58.00 238 LYS A N 1
ATOM 1909 C CA . LYS A 1 238 ? -40.779 -32.716 50.767 1.00 58.00 238 LYS A CA 1
ATOM 1910 C C . LYS A 1 238 ? -41.214 -32.270 49.367 1.00 58.00 238 LYS A C 1
ATOM 1912 O O . LYS A 1 238 ? -41.989 -32.980 48.740 1.00 58.00 238 LYS A O 1
ATOM 1917 N N . SER A 1 239 ? -40.747 -31.121 48.876 1.00 51.47 239 SER A N 1
ATOM 1918 C CA . SER A 1 239 ? -40.824 -30.806 47.443 1.00 51.47 239 SER A CA 1
ATOM 1919 C C . SER A 1 239 ? -39.441 -30.408 46.931 1.00 51.47 239 SER A C 1
ATOM 1921 O O . SER A 1 239 ? -38.885 -29.354 47.227 1.00 51.47 239 SER A O 1
ATOM 1923 N N . THR A 1 240 ? -38.834 -31.354 46.223 1.00 56.03 240 THR A N 1
ATOM 1924 C CA . THR A 1 240 ? -37.582 -31.195 45.495 1.00 56.03 240 THR A CA 1
ATOM 1925 C C . THR A 1 240 ? -37.931 -30.574 44.147 1.00 56.03 240 THR A C 1
ATOM 1927 O O . THR A 1 240 ? -38.301 -31.284 43.218 1.00 56.03 240 THR A O 1
ATOM 1930 N N . VAL A 1 241 ? -37.863 -29.246 44.049 1.00 52.00 241 VAL A N 1
ATOM 1931 C CA . VAL A 1 241 ? -38.008 -28.532 42.773 1.00 52.00 241 VAL A CA 1
ATOM 1932 C C . VAL A 1 241 ? -36.615 -28.329 42.182 1.00 52.00 241 VAL A C 1
ATOM 1934 O O . VAL A 1 241 ? -35.806 -27.550 42.683 1.00 52.00 241 VAL A O 1
ATOM 1937 N N . MET A 1 242 ? -36.333 -29.102 41.135 1.00 55.88 242 MET A N 1
ATOM 1938 C CA . MET A 1 242 ? -35.159 -28.983 40.273 1.00 55.88 242 MET A CA 1
ATOM 1939 C C . MET A 1 242 ? -35.159 -27.620 39.560 1.00 55.88 242 MET A C 1
ATOM 1941 O O . MET A 1 242 ? -36.188 -27.242 38.999 1.00 55.88 242 MET A O 1
ATOM 1945 N N . PRO A 1 243 ? -34.035 -26.881 39.520 1.00 56.38 243 PRO A N 1
ATOM 1946 C CA . PRO A 1 243 ? -33.939 -25.696 38.684 1.00 56.38 243 PRO A CA 1
ATOM 1947 C C . PRO A 1 243 ? -33.849 -26.118 37.211 1.00 56.38 243 PRO A C 1
ATOM 1949 O O . PRO A 1 243 ? -32.833 -26.645 36.755 1.00 56.38 243 PRO A O 1
ATOM 1952 N N . GLU A 1 244 ? -34.929 -25.872 36.468 1.00 56.25 244 GLU A N 1
ATOM 1953 C CA . GLU A 1 244 ? -34.964 -25.924 35.007 1.00 56.25 244 GLU A CA 1
ATOM 1954 C C . GLU A 1 244 ? -33.813 -25.095 34.420 1.00 56.25 244 GLU A C 1
ATOM 1956 O O . GLU A 1 244 ? -33.770 -23.862 34.504 1.00 56.25 244 GLU A O 1
ATOM 1961 N N . LYS A 1 245 ? -32.872 -25.795 33.783 1.00 50.78 245 LYS A N 1
ATOM 1962 C CA . LYS A 1 245 ? -31.885 -25.207 32.883 1.00 50.78 245 LYS A CA 1
ATOM 1963 C C . LYS A 1 245 ? -32.626 -24.616 31.684 1.00 50.78 245 LYS A C 1
ATOM 1965 O O . LYS A 1 245 ? -32.950 -25.320 30.735 1.00 50.78 245 LYS A O 1
ATOM 1970 N N . LYS A 1 246 ? -32.867 -23.304 31.702 1.00 52.22 246 LYS A N 1
ATOM 1971 C CA . LYS A 1 246 ? -33.238 -22.558 30.494 1.00 52.22 246 LYS A CA 1
ATOM 1972 C C . LYS A 1 246 ? -32.026 -22.492 29.564 1.00 52.22 246 LYS A C 1
ATOM 1974 O O . LYS A 1 246 ? -31.221 -21.564 29.641 1.00 52.22 246 LYS A O 1
ATOM 1979 N N . GLU A 1 247 ? -31.910 -23.482 28.684 1.00 50.28 247 GLU A N 1
ATOM 1980 C CA . GLU A 1 247 ? -31.125 -23.392 27.455 1.00 50.28 247 GLU A CA 1
ATOM 1981 C C . GLU A 1 247 ? -31.635 -22.204 26.633 1.00 50.28 247 GLU A C 1
ATOM 1983 O O . GLU A 1 247 ? -32.657 -22.259 25.946 1.00 50.28 247 GLU A O 1
ATOM 1988 N N . LYS A 1 248 ? -30.914 -21.085 26.707 1.00 51.44 248 LYS A N 1
ATOM 1989 C CA . LYS A 1 248 ? -31.047 -20.020 25.719 1.00 51.44 248 LYS A CA 1
ATOM 1990 C C . LYS A 1 248 ? -30.490 -20.546 24.399 1.00 51.44 248 LYS A C 1
ATOM 1992 O O . LYS A 1 248 ? -29.292 -20.465 24.151 1.00 51.44 248 LYS A O 1
ATOM 1997 N N . LYS A 1 249 ? -31.389 -21.050 23.548 1.00 49.12 249 LYS A N 1
ATOM 1998 C CA . LYS A 1 249 ? -31.201 -21.143 22.097 1.00 49.12 249 LYS A CA 1
ATOM 1999 C C . LYS A 1 249 ? -30.795 -19.762 21.570 1.00 49.12 249 LYS A C 1
ATOM 2001 O O . LYS A 1 249 ? -31.646 -18.924 21.282 1.00 49.12 249 LYS A O 1
ATOM 2006 N N . LEU A 1 250 ? -29.492 -19.537 21.429 1.00 46.25 250 LEU A N 1
ATOM 2007 C CA . LEU A 1 250 ? -28.931 -18.573 20.487 1.00 46.25 250 LEU A CA 1
ATOM 2008 C C . LEU A 1 250 ? -29.217 -19.119 19.084 1.00 46.25 250 LEU A C 1
ATOM 2010 O O . LEU A 1 250 ? -28.390 -19.778 18.465 1.00 46.25 250 LEU A O 1
ATOM 2014 N N . LYS A 1 251 ? -30.450 -18.907 18.612 1.00 45.28 251 LYS A N 1
ATOM 2015 C CA . LYS A 1 251 ? -30.771 -19.034 17.195 1.00 45.28 251 LYS A CA 1
ATOM 2016 C C . LYS A 1 251 ? -30.046 -17.904 16.474 1.00 45.28 251 LYS A C 1
ATOM 2018 O O . LYS A 1 251 ? -30.397 -16.739 16.626 1.00 45.28 251 LYS A O 1
ATOM 2023 N N . SER A 1 252 ? -29.010 -18.303 15.750 1.00 48.28 252 SER A N 1
ATOM 2024 C CA . SER A 1 252 ? -28.533 -17.737 14.491 1.00 48.28 252 SER A CA 1
ATOM 2025 C C . SER A 1 252 ? -29.465 -16.682 13.875 1.00 48.28 252 SER A C 1
ATOM 2027 O O . SER A 1 252 ? -30.348 -16.994 13.078 1.00 48.28 252 SER A O 1
ATOM 2029 N N . ALA A 1 253 ? -29.215 -15.417 14.203 1.00 42.25 253 ALA A N 1
ATOM 2030 C CA . ALA A 1 253 ? -29.580 -14.280 13.368 1.00 42.25 253 ALA A CA 1
ATOM 2031 C C . ALA A 1 253 ? -28.436 -14.024 12.369 1.00 42.25 253 ALA A C 1
ATOM 2033 O O . ALA A 1 253 ? -27.788 -12.988 12.389 1.00 42.25 253 ALA A O 1
ATOM 2034 N N . LEU A 1 254 ? -28.162 -15.018 11.522 1.00 42.66 254 LEU A N 1
ATOM 2035 C CA . LEU A 1 254 ? -27.479 -14.845 10.236 1.00 42.66 254 LEU A CA 1
ATOM 2036 C C . LEU A 1 254 ? -28.517 -15.185 9.166 1.00 42.66 254 LEU A C 1
ATOM 2038 O O . LEU A 1 254 ? -28.434 -16.166 8.437 1.00 42.66 254 LEU A O 1
ATOM 2042 N N . SER A 1 255 ? -29.591 -14.401 9.191 1.00 40.72 255 SER A N 1
ATOM 2043 C CA . SER A 1 255 ? -30.661 -14.414 8.210 1.00 40.72 255 SER A CA 1
ATOM 2044 C C . SER A 1 255 ? -30.283 -13.413 7.130 1.00 40.72 255 SER A C 1
ATOM 2046 O O . SER A 1 255 ? -30.511 -12.218 7.286 1.00 40.72 255 SER A O 1
ATOM 2048 N N . SER A 1 256 ? -29.695 -13.934 6.055 1.00 46.94 256 SER A N 1
ATOM 2049 C CA . SER A 1 256 ? -29.988 -13.516 4.683 1.00 46.94 256 SER A CA 1
ATOM 2050 C C . SER A 1 256 ? -30.080 -12.002 4.439 1.00 46.94 256 SER A C 1
ATOM 2052 O O . SER A 1 256 ? -31.173 -11.451 4.282 1.00 46.94 256 SER A O 1
ATOM 2054 N N . SER A 1 257 ? -28.937 -11.335 4.276 1.00 42.78 257 SER A N 1
ATOM 2055 C CA . SER A 1 257 ? -28.887 -10.217 3.336 1.00 42.78 257 SER A CA 1
ATOM 2056 C C . SER A 1 257 ? -29.027 -10.812 1.935 1.00 42.78 257 SER A C 1
ATOM 2058 O O . SER A 1 257 ? -28.055 -11.198 1.290 1.00 42.78 257 SER A O 1
ATOM 2060 N N . SER A 1 258 ? -30.272 -10.953 1.472 1.00 44.97 258 SER A N 1
ATOM 2061 C CA . SER A 1 258 ? -30.528 -11.169 0.056 1.00 44.97 258 SER A CA 1
ATOM 2062 C C . SER A 1 258 ? -29.947 -9.962 -0.676 1.00 44.97 258 SER A C 1
ATOM 2064 O O . SER A 1 258 ? -30.500 -8.861 -0.606 1.00 44.97 258 SER A O 1
ATOM 2066 N N . LEU A 1 259 ? -28.800 -10.159 -1.323 1.00 45.88 259 LEU A N 1
ATOM 2067 C CA . LEU A 1 259 ? -28.296 -9.290 -2.374 1.00 45.88 259 LEU A CA 1
ATOM 2068 C C . LEU A 1 259 ? -29.382 -9.246 -3.444 1.00 45.88 259 LEU A C 1
ATOM 2070 O O . LEU A 1 259 ? -29.495 -10.130 -4.287 1.00 45.88 259 LEU A O 1
ATOM 2074 N N . GLY A 1 260 ? -30.259 -8.253 -3.318 1.00 39.62 260 GLY A N 1
ATOM 2075 C CA . GLY A 1 260 ? -31.242 -7.949 -4.330 1.00 39.62 260 GLY A CA 1
ATOM 2076 C C . GLY A 1 260 ? -30.497 -7.651 -5.619 1.00 39.62 260 GLY A C 1
ATOM 2077 O O . GLY A 1 260 ? -29.624 -6.782 -5.642 1.00 39.62 260 GLY A O 1
ATOM 2078 N N . ASP A 1 261 ? -30.870 -8.373 -6.670 1.00 47.50 261 ASP A N 1
ATOM 2079 C CA . ASP A 1 261 ? -30.555 -8.083 -8.060 1.00 47.50 261 ASP A CA 1
ATOM 2080 C C . ASP A 1 261 ? -30.928 -6.628 -8.389 1.00 47.50 261 ASP A C 1
ATOM 2082 O O . ASP A 1 261 ? -32.002 -6.319 -8.917 1.00 47.50 261 ASP A O 1
ATOM 2086 N N . ARG A 1 262 ? -30.031 -5.684 -8.089 1.00 49.53 262 ARG A N 1
ATOM 2087 C CA . ARG A 1 262 ? -30.071 -4.346 -8.672 1.00 49.53 262 ARG A CA 1
ATOM 2088 C C . ARG A 1 262 ? -29.650 -4.491 -10.126 1.00 49.53 262 ARG A C 1
ATOM 2090 O O . ARG A 1 262 ? -28.484 -4.338 -10.475 1.00 49.53 262 ARG A O 1
ATOM 2097 N N . LYS A 1 263 ? -30.631 -4.762 -10.991 1.00 52.91 263 LYS A N 1
ATOM 2098 C CA . LYS A 1 263 ? -30.519 -4.524 -12.434 1.00 52.91 263 LYS A CA 1
ATOM 2099 C C . LYS A 1 263 ? -30.038 -3.085 -12.643 1.00 52.91 263 LYS A C 1
ATOM 2101 O O . LYS A 1 263 ? -30.815 -2.143 -12.493 1.00 52.91 263 LYS A O 1
ATOM 2106 N N . MET A 1 264 ? -28.763 -2.935 -12.994 1.00 48.22 264 MET A N 1
ATOM 2107 C CA . MET A 1 264 ? -28.123 -1.694 -13.431 1.00 48.22 264 MET A CA 1
ATOM 2108 C C . MET A 1 264 ? -28.782 -1.201 -14.730 1.00 48.22 264 MET A C 1
ATOM 2110 O O . MET A 1 264 ? -28.276 -1.395 -15.831 1.00 48.22 264 MET A O 1
ATOM 2114 N N . LYS A 1 265 ? -29.951 -0.565 -14.617 1.00 52.66 265 LYS A N 1
ATOM 2115 C CA . LYS A 1 265 ? -30.574 0.219 -15.691 1.00 52.66 265 LYS A CA 1
ATOM 2116 C C . LYS A 1 265 ? -29.954 1.621 -15.676 1.00 52.66 265 LYS A C 1
ATOM 2118 O O . LYS A 1 265 ? -30.570 2.547 -15.166 1.00 52.66 265 LYS A O 1
ATOM 2123 N N . GLY A 1 266 ? -28.717 1.775 -16.156 1.00 50.34 266 GLY A N 1
ATOM 2124 C CA . GLY A 1 266 ? -28.017 3.069 -16.069 1.00 50.34 266 GLY A CA 1
ATOM 2125 C C . GLY A 1 266 ? -27.107 3.457 -17.236 1.00 50.34 266 GLY A C 1
ATOM 2126 O O . GLY A 1 266 ? -26.861 4.642 -17.438 1.00 50.34 266 GLY A O 1
ATOM 2127 N N . THR A 1 267 ? -26.632 2.519 -18.055 1.00 50.16 267 THR A N 1
ATOM 2128 C CA . THR A 1 267 ? -25.555 2.818 -19.021 1.00 50.16 267 THR A CA 1
ATOM 2129 C C . THR A 1 267 ? -26.029 3.365 -20.371 1.00 50.16 267 THR A C 1
ATOM 2131 O O . THR A 1 267 ? -25.221 3.862 -21.152 1.00 50.16 267 THR A O 1
ATOM 2134 N N . THR A 1 268 ? -27.333 3.375 -20.658 1.00 54.88 268 THR A N 1
ATOM 2135 C CA . THR A 1 268 ? -27.867 3.895 -21.932 1.00 54.88 268 THR A CA 1
ATOM 2136 C C . THR A 1 268 ? -27.963 5.423 -22.005 1.00 54.88 268 THR A C 1
ATOM 2138 O O . THR A 1 268 ? -28.136 5.961 -23.098 1.00 54.88 268 THR A O 1
ATOM 2141 N N . SER A 1 269 ? -27.820 6.148 -20.888 1.00 56.12 269 SER A N 1
ATOM 2142 C CA . SER A 1 269 ? -27.961 7.617 -20.873 1.00 56.12 269 SER A CA 1
ATOM 2143 C C . SER A 1 269 ? -26.706 8.356 -21.364 1.00 56.12 269 SER A C 1
ATOM 2145 O O . SER A 1 269 ? -26.816 9.366 -22.059 1.00 56.12 269 SER A O 1
ATOM 2147 N N . LEU A 1 270 ? -25.506 7.834 -21.082 1.00 57.69 270 LEU A N 1
ATOM 2148 C CA . LEU A 1 270 ? -24.250 8.488 -21.477 1.00 57.69 270 LEU A CA 1
ATOM 2149 C C . LEU A 1 270 ? -23.950 8.338 -22.975 1.00 57.69 270 LEU A C 1
ATOM 2151 O O . LEU A 1 270 ? -23.519 9.301 -23.604 1.00 57.69 270 LEU A O 1
ATOM 2155 N N . ARG A 1 271 ? -24.282 7.190 -23.582 1.00 64.62 271 ARG A N 1
ATOM 2156 C CA . ARG A 1 271 ? -24.066 6.962 -25.023 1.00 64.62 271 ARG A CA 1
ATOM 2157 C C . ARG A 1 271 ? -24.907 7.902 -25.901 1.00 64.62 271 ARG A C 1
ATOM 2159 O O . ARG A 1 271 ? -24.391 8.457 -26.861 1.00 64.62 271 ARG A O 1
ATOM 2166 N N . LYS A 1 272 ? -26.152 8.192 -25.495 1.00 68.50 272 LYS A N 1
ATOM 2167 C CA . LYS A 1 272 ? -27.021 9.177 -26.173 1.00 68.50 272 LYS A CA 1
ATOM 2168 C C . LYS A 1 272 ? -26.562 10.630 -26.019 1.00 68.50 272 LYS A C 1
ATOM 2170 O O . LYS A 1 272 ? -26.930 11.461 -26.846 1.00 68.50 272 LYS A O 1
ATOM 2175 N N . LYS A 1 273 ? -25.810 10.968 -24.962 1.00 70.25 273 LYS A N 1
ATOM 2176 C CA . LYS A 1 273 ? -25.222 12.310 -24.820 1.00 70.25 273 LYS A CA 1
ATOM 2177 C C . LYS A 1 273 ? -23.982 12.480 -25.699 1.00 70.25 273 LYS A C 1
ATOM 2179 O O . LYS A 1 273 ? -23.810 13.565 -26.239 1.00 70.25 273 LYS A O 1
ATOM 2184 N N . LEU A 1 274 ? -23.188 11.423 -25.887 1.00 70.75 274 LEU A N 1
ATOM 2185 C CA . LEU A 1 274 ? -22.022 11.450 -26.775 1.00 70.75 274 LEU A CA 1
ATOM 2186 C C . LEU A 1 274 ? -22.437 11.558 -28.256 1.00 70.75 274 LEU A C 1
ATOM 2188 O O . LEU A 1 274 ? -21.961 12.444 -28.953 1.00 70.75 274 LEU A O 1
ATOM 2192 N N . GLU A 1 275 ? -23.423 10.766 -28.699 1.00 76.62 275 GLU A N 1
ATOM 2193 C CA . GLU A 1 275 ? -23.939 10.825 -30.084 1.00 76.62 275 GLU A CA 1
ATOM 2194 C C . GLU A 1 275 ? -24.576 12.181 -30.440 1.00 76.62 275 GLU A C 1
ATOM 2196 O O . GLU A 1 275 ? -24.557 12.601 -31.594 1.00 76.62 275 GLU A O 1
ATOM 2201 N N . ARG A 1 276 ? -25.133 12.908 -29.459 1.00 79.75 276 ARG A N 1
ATOM 2202 C CA . ARG A 1 276 ? -25.667 14.262 -29.693 1.00 79.75 276 ARG A CA 1
ATOM 2203 C C . ARG A 1 276 ? -24.584 15.332 -29.815 1.00 79.75 276 ARG A C 1
ATOM 2205 O O . ARG A 1 276 ? -24.855 16.351 -30.437 1.00 79.75 276 ARG A O 1
ATOM 2212 N N . ALA A 1 277 ? -23.411 15.122 -29.220 1.00 73.31 277 ALA A N 1
ATOM 2213 C CA . ALA A 1 277 ? -22.294 16.055 -29.330 1.00 73.31 277 ALA A CA 1
ATOM 2214 C C . ALA A 1 277 ? -21.566 15.909 -30.677 1.00 73.31 277 ALA A C 1
ATOM 2216 O O . ALA A 1 277 ? -21.151 16.912 -31.244 1.00 73.31 277 ALA A O 1
ATOM 2217 N N . GLU A 1 278 ? -21.483 14.691 -31.223 1.00 75.62 278 GLU A N 1
ATOM 2218 C CA . GLU A 1 278 ? -20.904 14.448 -32.555 1.00 75.62 278 GLU A CA 1
ATOM 2219 C C . GLU A 1 278 ? -21.820 14.903 -33.701 1.00 75.62 278 GLU A C 1
ATOM 2221 O O . GLU A 1 278 ? -21.327 15.338 -34.730 1.00 75.62 278 GLU A O 1
ATOM 2226 N N . ALA A 1 279 ? -23.145 14.885 -33.527 1.00 75.56 279 ALA A N 1
ATOM 2227 C CA . ALA A 1 279 ? -24.086 15.349 -34.556 1.00 75.56 279 ALA A CA 1
ATOM 2228 C C . ALA A 1 279 ? -24.211 16.887 -34.669 1.00 75.56 279 ALA A C 1
ATOM 2230 O O . ALA A 1 279 ? -24.995 17.376 -35.481 1.00 75.56 279 ALA A O 1
ATOM 2231 N N . GLN A 1 280 ? -23.512 17.649 -33.820 1.00 75.81 280 GLN A N 1
ATOM 2232 C CA . GLN A 1 280 ? -23.507 19.120 -33.828 1.00 75.81 280 GLN A CA 1
ATOM 2233 C C . GLN A 1 280 ? -22.193 19.724 -34.357 1.00 75.81 280 GLN A C 1
ATOM 2235 O O . GLN A 1 280 ? -22.039 20.945 -34.317 1.00 75.81 280 GLN A O 1
ATOM 2240 N N . GLN A 1 281 ? -21.275 18.888 -34.851 1.00 66.19 281 GLN A N 1
ATOM 2241 C CA . GLN A 1 281 ? -20.090 19.288 -35.618 1.00 66.19 281 GLN A CA 1
ATOM 2242 C C . GLN A 1 281 ? -20.294 18.966 -37.097 1.00 66.19 281 GLN A C 1
ATOM 2244 O O . GLN A 1 281 ? -19.816 19.774 -37.922 1.00 66.19 281 GLN A O 1
#

Radius of gyration: 38.39 Å; chains: 1; bounding box: 79×56×120 Å